Protein AF-A0A0P6WYR9-F1 (afdb_monomer)

Sequence (305 aa):
MLSKFLVMQNLHEILSDKDIRSKWEKIIKSDLDAYLSFLKNRGYIQKANPYEILEKELSDAEMKSMLEQVNQQPGENKLESARKILHYFPDILNTFKNKEYYVCSDRGKALAEFHLISQKSWNYETAKVIFFLVSKRAFLLALQLMVNHAVSQIETHESDMDWKEYDPEVDTSIMNIIYQRDLSKYSLTKEDEALSRDFTAYSMIFKDEAFEDTIIGPDISLNENFYRSVTDTISFCRAQYEMHRIRSIKKYVRSIQVETANDNYVCPACKAAAEKLYTINSIPDIPITECTSEVGCRCNIHALV

Foldseek 3Di:
DLLVQQQKDWVCVCVVDPVSQVLVCVLVVHRPVVVVVVCVVVQFKDFDDQLSVQLPPDDPVRLQVQCVVVPHGADPDSSRSSVVSCVVPVCVCVVVVVTTMMHTDPVNVVVSVVVVVVLVVVVLVLLVVLLVCLLVLVQVVSLVSLLVNLVPDSDNDPPPDPSVPDDSPLLSVLLVVLVVDDLVVLVDDPVLSSVLSSVLSSCSRDVDPCVCCRPCNPPNDDDLSSQQSSQQSNQLSQQVSVLVVCVVVVVPFPWKFKDFPPDPQFDPVSVVRGPDTHRSVGRARPVHPPGPGSSHTRIHMDTDD

Solvent-accessible surface area (backbone atoms only — not comparable to full-atom values): 17165 Å² total; per-residue (Å²): 111,73,52,62,24,72,45,79,38,52,50,50,60,47,69,69,35,66,68,57,36,50,55,49,25,66,61,70,72,44,64,57,69,63,49,51,49,49,36,45,76,71,50,28,35,39,73,51,54,75,38,58,52,43,44,70,73,43,53,75,67,56,52,41,54,58,30,49,77,72,77,40,79,70,42,99,45,61,56,48,31,24,48,54,45,44,71,80,42,64,68,59,57,66,82,46,67,88,56,48,47,33,23,39,25,76,66,25,39,54,53,26,50,52,49,52,52,51,50,52,53,50,52,53,55,49,50,53,52,33,45,53,27,38,67,69,67,38,42,68,60,25,48,51,52,50,39,53,50,49,69,69,40,79,70,58,65,91,62,93,66,60,61,90,77,61,71,63,67,63,59,43,53,43,41,54,49,53,73,67,56,87,60,74,92,50,73,60,52,74,67,54,48,51,50,31,37,34,49,33,48,37,49,73,76,49,82,59,80,72,46,60,70,66,70,62,34,93,83,58,84,76,54,72,47,50,57,34,50,24,48,29,48,47,36,24,44,53,37,50,49,49,50,52,54,49,62,75,48,44,94,55,47,75,32,32,30,36,44,58,80,84,52,94,60,63,30,72,55,50,59,71,48,32,82,42,81,24,47,94,90,65,54,77,62,55,58,50,90,72,60,70,28,84,81,26,55,56,62,44,73,45,78,42,106

pLDDT: mean 90.45, std 8.11, range [52.16, 98.44]

Structure (mmCIF, N/CA/C/O backbone):
data_AF-A0A0P6WYR9-F1
#
_entry.id   AF-A0A0P6WYR9-F1
#
loop_
_atom_site.group_PDB
_atom_site.id
_atom_site.type_symbol
_atom_site.label_atom_id
_atom_site.label_alt_id
_atom_site.label_comp_id
_atom_site.label_asym_id
_atom_site.label_entity_id
_atom_site.label_seq_id
_atom_site.pdbx_PDB_ins_code
_atom_site.Cartn_x
_atom_site.Cartn_y
_atom_site.Cartn_z
_atom_site.occupancy
_atom_site.B_iso_or_equiv
_atom_site.auth_seq_id
_atom_site.auth_comp_id
_atom_site.auth_asym_id
_atom_site.auth_atom_id
_atom_site.pdbx_PDB_model_num
ATOM 1 N N . MET A 1 1 ? -1.159 5.677 -13.959 1.00 85.31 1 MET A N 1
ATOM 2 C CA . MET A 1 1 ? -1.048 5.039 -15.300 1.00 85.31 1 MET A CA 1
ATOM 3 C C . MET A 1 1 ? 0.214 5.416 -16.060 1.00 85.31 1 MET A C 1
ATOM 5 O O . MET A 1 1 ? 1.052 4.539 -16.202 1.00 85.31 1 MET A O 1
ATOM 9 N N . LEU A 1 2 ? 0.421 6.667 -16.505 1.00 91.19 2 LEU A N 1
ATOM 10 C CA . LEU A 1 2 ? 1.694 7.047 -17.156 1.00 91.19 2 LEU A CA 1
ATOM 11 C C . LEU A 1 2 ? 2.915 6.730 -16.269 1.00 91.19 2 LEU A C 1
ATOM 13 O O . LEU A 1 2 ? 3.922 6.242 -16.760 1.00 91.19 2 LEU A O 1
ATOM 17 N N . SER A 1 3 ? 2.776 6.896 -14.951 1.00 91.12 3 SER A N 1
ATOM 18 C CA . SER A 1 3 ? 3.766 6.494 -13.946 1.00 91.12 3 SER A CA 1
ATOM 19 C C . SER A 1 3 ? 4.210 5.029 -14.019 1.00 91.12 3 SER A C 1
ATOM 21 O O . SER A 1 3 ? 5.345 4.739 -13.659 1.00 91.12 3 SER A O 1
ATOM 23 N N . LYS A 1 4 ? 3.386 4.101 -14.529 1.00 90.25 4 LYS A N 1
ATOM 24 C CA . LYS A 1 4 ? 3.795 2.697 -14.711 1.00 90.25 4 LYS A CA 1
ATOM 25 C C . LYS A 1 4 ? 4.906 2.559 -15.762 1.00 90.25 4 LYS A C 1
ATOM 27 O O . LYS A 1 4 ? 5.705 1.641 -15.659 1.00 90.25 4 LYS A O 1
ATOM 32 N N . PHE A 1 5 ? 5.011 3.497 -16.709 1.00 92.69 5 PHE A N 1
ATOM 33 C CA . PHE A 1 5 ? 6.085 3.554 -17.710 1.00 92.69 5 PHE A CA 1
ATOM 34 C C . PHE A 1 5 ? 7.363 4.248 -17.210 1.00 92.69 5 PHE A C 1
ATOM 36 O O . PHE A 1 5 ? 8.336 4.329 -17.958 1.00 92.69 5 PHE A O 1
ATOM 43 N N . LEU A 1 6 ? 7.404 4.727 -15.955 1.00 92.06 6 LEU A N 1
ATOM 44 C CA . LEU A 1 6 ? 8.673 5.124 -15.320 1.00 92.06 6 LEU A CA 1
ATOM 45 C C . LEU A 1 6 ? 9.638 3.938 -15.216 1.00 92.06 6 LEU A C 1
ATOM 47 O O . LEU A 1 6 ? 10.849 4.129 -15.207 1.00 92.06 6 LEU A O 1
ATOM 51 N N . VAL A 1 7 ? 9.085 2.725 -15.177 1.00 92.19 7 VAL A N 1
ATOM 52 C CA . VAL A 1 7 ? 9.805 1.474 -15.395 1.00 92.19 7 VAL A CA 1
ATOM 53 C C . VAL A 1 7 ? 9.384 0.921 -16.751 1.00 92.19 7 VAL A C 1
ATOM 55 O O . VAL A 1 7 ? 8.233 1.063 -17.159 1.00 92.19 7 VAL A O 1
ATOM 58 N N . MET A 1 8 ? 10.314 0.284 -17.454 1.00 94.62 8 MET A N 1
ATOM 59 C CA . MET A 1 8 ? 10.045 -0.308 -18.758 1.00 94.62 8 MET A CA 1
ATOM 60 C C . MET A 1 8 ? 8.936 -1.366 -18.707 1.00 94.62 8 MET A C 1
ATOM 62 O O . MET A 1 8 ? 8.946 -2.252 -17.851 1.00 94.62 8 MET A O 1
ATOM 66 N N . GLN A 1 9 ? 8.014 -1.282 -19.668 1.00 94.81 9 GLN A N 1
ATOM 67 C CA . GLN A 1 9 ? 6.845 -2.152 -19.790 1.00 94.81 9 GLN A CA 1
ATOM 68 C C . GLN A 1 9 ? 6.865 -2.931 -21.105 1.00 94.81 9 GLN A C 1
ATOM 70 O O . GLN A 1 9 ? 7.122 -2.350 -22.162 1.00 94.81 9 GLN A O 1
ATOM 75 N N . ASN A 1 10 ? 6.538 -4.223 -21.045 1.00 94.44 10 ASN A N 1
ATOM 76 C CA . ASN A 1 10 ? 6.289 -5.058 -22.219 1.00 94.44 10 ASN A CA 1
ATOM 77 C C . ASN A 1 10 ? 4.814 -4.930 -22.629 1.00 94.44 10 ASN A C 1
ATOM 79 O O . ASN A 1 10 ? 3.931 -5.494 -21.982 1.00 94.44 10 ASN A O 1
ATOM 83 N N . LEU A 1 11 ? 4.530 -4.201 -23.710 1.00 92.44 11 LEU A N 1
ATOM 84 C CA . LEU A 1 11 ? 3.147 -3.989 -24.144 1.00 92.44 11 LEU A CA 1
ATOM 85 C C . LEU A 1 11 ? 2.464 -5.276 -24.598 1.00 92.44 11 LEU A C 1
ATOM 87 O O . LEU A 1 11 ? 1.259 -5.396 -24.414 1.00 92.44 11 LEU A O 1
ATOM 91 N N . HIS A 1 12 ? 3.202 -6.238 -25.161 1.00 91.94 12 HIS A N 1
ATOM 92 C CA . HIS A 1 12 ? 2.599 -7.506 -25.572 1.00 91.94 12 HIS A CA 1
ATOM 93 C C . HIS A 1 12 ? 2.011 -8.232 -24.362 1.00 91.94 12 HIS A C 1
ATOM 95 O O . HIS A 1 12 ? 0.883 -8.703 -24.420 1.00 91.94 12 HIS A O 1
ATOM 101 N N . GLU A 1 13 ? 2.758 -8.302 -23.262 1.00 91.00 13 GLU A N 1
ATOM 102 C CA . GLU A 1 13 ? 2.310 -8.935 -22.019 1.00 91.00 13 GLU A CA 1
ATOM 103 C C . GLU A 1 13 ? 1.037 -8.266 -21.492 1.00 91.00 13 GLU A C 1
ATOM 105 O O . GLU A 1 13 ? 0.017 -8.938 -21.349 1.00 91.00 13 GLU A O 1
ATOM 110 N N . ILE A 1 14 ? 1.059 -6.934 -21.358 1.00 89.50 14 ILE A N 1
ATOM 111 C CA . ILE A 1 14 ? -0.087 -6.135 -20.896 1.00 89.50 14 ILE A CA 1
ATOM 112 C C . ILE A 1 14 ? -1.321 -6.335 -21.792 1.00 89.50 14 ILE A C 1
ATOM 114 O O . ILE A 1 14 ? -2.437 -6.418 -21.287 1.00 89.50 14 ILE A O 1
ATOM 118 N N . LEU A 1 15 ? -1.141 -6.388 -23.115 1.00 91.38 15 LEU A N 1
ATOM 119 C CA . LEU A 1 15 ? -2.246 -6.505 -24.073 1.00 91.38 15 LEU A CA 1
ATOM 120 C C . LEU A 1 15 ? -2.777 -7.936 -24.217 1.00 91.38 15 LEU A C 1
ATOM 122 O O . LEU A 1 15 ? -3.949 -8.112 -24.551 1.00 91.38 15 LEU A O 1
ATOM 126 N N . SER A 1 16 ? -1.924 -8.942 -24.008 1.00 92.50 16 SER A N 1
ATOM 127 C CA . SER A 1 16 ? -2.279 -10.359 -24.152 1.00 92.50 16 SER A CA 1
ATOM 128 C C . SER A 1 16 ? -2.953 -10.943 -22.910 1.00 92.50 16 SER A C 1
ATOM 130 O O . SER A 1 16 ? -3.774 -11.855 -23.033 1.00 92.50 16 SER A O 1
ATOM 132 N N . ASP A 1 17 ? -2.647 -10.406 -21.729 1.00 95.06 17 ASP A N 1
ATOM 133 C CA . ASP A 1 17 ? -3.278 -10.802 -20.477 1.00 95.06 17 ASP A CA 1
ATOM 134 C C . ASP A 1 17 ? -4.626 -10.080 -20.311 1.00 95.06 17 ASP A C 1
ATOM 136 O O . ASP A 1 17 ? -4.701 -8.859 -20.153 1.00 95.06 17 ASP A O 1
ATOM 140 N N . LYS A 1 18 ? -5.719 -10.852 -20.357 1.00 94.19 18 LYS A N 1
ATOM 141 C CA . LYS A 1 18 ? -7.088 -10.321 -20.270 1.00 94.19 18 LYS A CA 1
ATOM 142 C C . LYS A 1 18 ? -7.383 -9.655 -18.929 1.00 94.19 18 LYS A C 1
ATOM 144 O O . LYS A 1 18 ? -8.125 -8.671 -18.907 1.00 94.19 18 LYS A O 1
ATOM 149 N N . ASP A 1 19 ? -6.825 -10.167 -17.839 1.00 91.62 19 ASP A N 1
ATOM 150 C CA . ASP A 1 19 ? -7.090 -9.648 -16.500 1.00 91.62 19 ASP A CA 1
ATOM 151 C C . ASP A 1 19 ? -6.341 -8.333 -16.297 1.00 91.62 19 ASP A C 1
ATOM 153 O O . ASP A 1 19 ? -6.923 -7.356 -15.814 1.00 91.62 19 ASP A O 1
ATOM 157 N N . ILE A 1 20 ? -5.082 -8.265 -16.742 1.00 89.25 20 ILE A N 1
ATOM 158 C CA . ILE A 1 20 ? -4.307 -7.018 -16.746 1.00 89.25 20 ILE A CA 1
ATOM 159 C C . ILE A 1 20 ? -4.993 -5.985 -17.641 1.00 89.25 20 ILE A C 1
ATOM 161 O O . ILE A 1 20 ? -5.257 -4.870 -17.183 1.00 89.25 20 ILE A O 1
ATOM 165 N N . ARG A 1 21 ? -5.346 -6.346 -18.880 1.00 92.69 21 ARG A N 1
ATOM 166 C CA . ARG A 1 21 ? -6.027 -5.437 -19.812 1.00 92.69 21 ARG A CA 1
ATOM 167 C C . ARG A 1 21 ? -7.328 -4.889 -19.224 1.00 92.69 21 ARG A C 1
ATOM 169 O O . ARG A 1 21 ? -7.505 -3.675 -19.191 1.00 92.69 21 ARG A O 1
ATOM 176 N N . SER A 1 22 ? -8.190 -5.757 -18.696 1.00 91.06 22 SER A N 1
ATOM 177 C CA . SER A 1 22 ? -9.464 -5.365 -18.076 1.00 91.06 22 SER A CA 1
ATOM 178 C C . SER A 1 22 ? -9.264 -4.407 -16.895 1.00 91.06 22 SER A C 1
ATOM 180 O O . SER A 1 22 ? -9.936 -3.374 -16.802 1.00 91.06 22 SER A O 1
ATOM 182 N N . LYS A 1 23 ? -8.280 -4.681 -16.024 1.00 88.19 23 LYS A N 1
ATOM 183 C CA . LYS A 1 23 ? -7.910 -3.771 -14.926 1.00 88.19 23 LYS A CA 1
ATOM 184 C C . LYS A 1 23 ? -7.488 -2.398 -15.452 1.00 88.19 23 LYS A C 1
ATOM 186 O O . LYS A 1 23 ? -7.947 -1.381 -14.933 1.00 88.19 23 LYS A O 1
ATOM 191 N N . TRP A 1 24 ? -6.654 -2.353 -16.490 1.00 89.25 24 TRP A N 1
ATOM 192 C CA . TRP A 1 24 ? -6.199 -1.097 -17.090 1.00 89.25 24 TRP A CA 1
ATOM 193 C C . TRP A 1 24 ? -7.350 -0.310 -17.715 1.00 89.25 24 TRP A C 1
ATOM 195 O O . TRP A 1 24 ? -7.487 0.876 -17.419 1.00 89.25 24 TRP A O 1
ATOM 205 N N . GLU A 1 25 ? -8.192 -0.959 -18.520 1.00 92.62 25 GLU A N 1
ATOM 206 C CA . GLU A 1 25 ? -9.351 -0.346 -19.182 1.00 92.62 25 GLU A CA 1
ATOM 207 C C . GLU A 1 25 ? -10.353 0.222 -18.168 1.00 92.62 25 GLU A C 1
ATOM 209 O O . GLU A 1 25 ? -10.848 1.339 -18.342 1.00 92.62 25 GLU A O 1
ATOM 214 N N . LYS A 1 26 ? -10.577 -0.483 -17.050 1.00 88.81 26 LYS A N 1
ATOM 215 C CA . LYS A 1 26 ? -11.399 0.004 -15.932 1.00 88.81 26 LYS A CA 1
ATOM 216 C C . LYS A 1 26 ? -10.837 1.292 -15.319 1.00 88.81 26 LYS A C 1
ATOM 218 O O . LYS A 1 26 ? -11.607 2.206 -15.022 1.00 88.81 26 LYS A O 1
ATOM 223 N N . ILE A 1 27 ? -9.515 1.378 -15.149 1.00 85.69 27 ILE A N 1
ATOM 224 C CA . ILE A 1 27 ? -8.840 2.547 -14.563 1.00 85.69 27 ILE A CA 1
ATOM 225 C C . ILE A 1 27 ? -8.854 3.739 -15.530 1.00 85.69 27 ILE A C 1
ATOM 227 O O . ILE A 1 27 ? -9.233 4.846 -15.146 1.00 85.69 27 ILE A O 1
ATOM 231 N N . ILE A 1 28 ? -8.458 3.530 -16.789 1.00 89.62 28 ILE A N 1
ATOM 232 C CA . ILE A 1 28 ? -8.380 4.602 -17.798 1.00 89.62 28 ILE A CA 1
ATOM 233 C C . ILE A 1 28 ? -9.754 5.002 -18.348 1.00 89.62 28 ILE A C 1
ATOM 235 O O . ILE A 1 28 ? -9.864 6.052 -18.980 1.00 89.62 28 ILE A O 1
ATOM 239 N N . LYS A 1 29 ? -10.790 4.182 -18.110 1.00 90.88 29 LYS A N 1
ATOM 240 C CA . LYS A 1 29 ? -12.163 4.358 -18.615 1.00 90.88 29 LYS A CA 1
ATOM 241 C C . LYS A 1 29 ? -12.204 4.547 -20.137 1.00 90.88 29 LYS A C 1
ATOM 243 O O . LYS A 1 29 ? -12.950 5.373 -20.657 1.00 90.88 29 LYS A O 1
ATOM 248 N N . SER A 1 30 ? -11.358 3.800 -20.837 1.00 93.69 30 SER A N 1
ATOM 249 C CA . SER A 1 30 ? -11.149 3.848 -22.284 1.00 93.69 30 SER A CA 1
ATOM 250 C C . SER A 1 30 ? -10.597 2.503 -22.752 1.00 93.69 30 SER A C 1
ATOM 252 O O . SER A 1 30 ? -10.039 1.756 -21.953 1.00 93.69 30 SER A O 1
ATOM 254 N N . ASP A 1 31 ? -10.701 2.230 -24.051 1.00 95.50 31 ASP A N 1
ATOM 255 C CA . ASP A 1 31 ? -9.954 1.150 -24.694 1.00 95.50 31 ASP A CA 1
ATOM 256 C C . ASP A 1 31 ? -8.437 1.367 -24.527 1.00 95.50 31 ASP A C 1
ATOM 258 O O . ASP A 1 31 ? -7.934 2.494 -24.678 1.00 95.50 31 ASP A O 1
ATOM 262 N N . LEU A 1 32 ? -7.718 0.293 -24.184 1.00 94.31 32 LEU A N 1
ATOM 263 C CA . LEU A 1 32 ? -6.292 0.353 -23.872 1.00 94.31 32 LEU A CA 1
ATOM 264 C C . LEU A 1 32 ? -5.438 0.654 -25.108 1.00 94.31 32 LEU A C 1
ATOM 266 O O . LEU A 1 32 ? -4.494 1.443 -25.016 1.00 94.31 32 LEU A O 1
ATOM 270 N N . ASP A 1 33 ? -5.781 0.093 -26.267 1.00 95.31 33 ASP A N 1
ATOM 271 C CA . ASP A 1 33 ? -5.039 0.317 -27.511 1.00 95.31 33 ASP A CA 1
ATOM 272 C C . ASP A 1 33 ? -5.133 1.788 -27.952 1.00 95.31 33 ASP A C 1
ATOM 274 O O . ASP A 1 33 ? -4.122 2.415 -28.306 1.00 95.31 33 ASP A O 1
ATOM 278 N N . ALA A 1 34 ? -6.324 2.382 -27.850 1.00 96.00 34 ALA A N 1
ATOM 279 C CA . ALA A 1 34 ? -6.551 3.803 -28.105 1.00 96.00 34 ALA A CA 1
ATOM 280 C C . ALA A 1 34 ? -5.751 4.699 -27.144 1.00 96.00 34 ALA A C 1
ATOM 282 O O . ALA A 1 34 ? -5.136 5.684 -27.572 1.00 96.00 34 ALA A O 1
ATOM 283 N N . TYR A 1 35 ? -5.697 4.347 -25.856 1.00 95.31 35 TYR A N 1
ATOM 284 C CA . TYR A 1 35 ? -4.940 5.104 -24.858 1.00 95.31 35 TYR A CA 1
ATOM 285 C C . TYR A 1 35 ? -3.422 5.005 -25.071 1.00 95.31 35 TYR A C 1
ATOM 287 O O . TYR A 1 35 ? -2.722 6.020 -25.041 1.00 95.31 35 TYR A O 1
ATOM 295 N N . LEU A 1 36 ? -2.897 3.809 -25.353 1.00 95.38 36 LEU A N 1
ATOM 296 C CA . LEU A 1 36 ? -1.481 3.620 -25.682 1.00 95.38 36 LEU A CA 1
ATOM 297 C C . LEU A 1 36 ? -1.102 4.384 -26.953 1.00 95.38 36 LEU A C 1
ATOM 299 O O . LEU A 1 36 ? -0.064 5.046 -26.985 1.00 95.38 36 LEU A O 1
ATOM 303 N N . SER A 1 37 ? -1.961 4.358 -27.972 1.00 96.06 37 SER A N 1
ATOM 304 C CA . SER A 1 37 ? -1.789 5.155 -29.189 1.00 96.06 37 SER A CA 1
ATOM 305 C C . SER A 1 37 ? -1.743 6.650 -28.875 1.00 96.06 37 SER A C 1
ATOM 307 O O . SER A 1 37 ? -0.866 7.358 -29.369 1.00 96.06 37 SER A O 1
ATOM 309 N N . PHE A 1 38 ? -2.616 7.135 -27.989 1.00 96.81 38 PHE A N 1
ATOM 310 C CA . PHE A 1 38 ? -2.577 8.514 -27.508 1.00 96.81 38 PHE A CA 1
ATOM 311 C C . PHE A 1 38 ? -1.244 8.852 -26.820 1.00 96.81 38 PHE A C 1
ATOM 313 O O . PHE A 1 38 ? -0.632 9.866 -27.165 1.00 96.81 38 PHE A O 1
ATOM 320 N N . LEU A 1 39 ? -0.755 8.008 -25.901 1.00 97.06 39 LEU A N 1
ATOM 321 C CA . LEU A 1 39 ? 0.519 8.243 -25.208 1.00 97.06 39 LEU A CA 1
ATOM 322 C C . LEU A 1 39 ? 1.711 8.276 -26.178 1.00 97.06 39 LEU A C 1
ATOM 324 O O . LEU A 1 39 ? 2.565 9.159 -26.056 1.00 97.06 39 LEU A O 1
ATOM 328 N N . LYS A 1 40 ? 1.746 7.357 -27.156 1.00 97.19 40 LYS A N 1
ATOM 329 C CA . LYS A 1 40 ? 2.773 7.307 -28.213 1.00 97.19 40 LYS A CA 1
ATOM 330 C C . LYS A 1 40 ? 2.722 8.568 -29.081 1.00 97.19 40 LYS A C 1
ATOM 332 O O . LYS A 1 40 ? 3.724 9.262 -29.217 1.00 97.19 40 LYS A O 1
ATOM 337 N N . ASN A 1 41 ? 1.542 8.919 -29.596 1.00 97.62 41 ASN A N 1
ATOM 338 C CA . ASN A 1 41 ? 1.357 10.059 -30.504 1.00 97.62 41 ASN A CA 1
ATOM 339 C C . ASN A 1 41 ? 1.642 11.411 -29.836 1.00 97.62 41 ASN A C 1
ATOM 341 O O . ASN A 1 41 ? 2.054 12.361 -30.499 1.00 97.62 41 ASN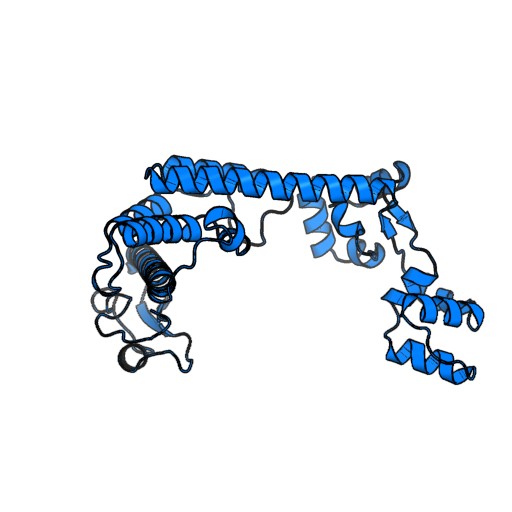 A O 1
ATOM 345 N N . ARG A 1 42 ? 1.441 11.518 -28.518 1.00 97.75 42 ARG A N 1
ATOM 346 C CA . ARG A 1 42 ? 1.790 12.715 -27.735 1.00 97.75 42 ARG A CA 1
ATOM 347 C C . ARG A 1 42 ? 3.257 12.757 -27.298 1.00 97.75 42 ARG A C 1
ATOM 349 O O . ARG A 1 42 ? 3.679 13.766 -26.725 1.00 97.75 42 ARG A O 1
ATOM 356 N N . GLY A 1 43 ? 4.021 11.697 -27.563 1.00 97.62 43 GLY A N 1
ATOM 357 C CA . GLY A 1 43 ? 5.422 11.577 -27.173 1.00 97.62 43 GLY A CA 1
ATOM 358 C C . GLY A 1 43 ? 5.616 11.469 -25.662 1.00 97.62 43 GLY A C 1
ATOM 359 O O . GLY A 1 43 ? 6.618 11.961 -25.150 1.00 97.62 43 GLY A O 1
ATOM 360 N N . TYR A 1 44 ? 4.657 10.891 -24.931 1.00 98.12 44 TYR A N 1
ATOM 361 C CA . TYR A 1 44 ? 4.791 10.633 -23.490 1.00 98.12 44 TYR A CA 1
ATOM 362 C C . TYR A 1 44 ? 5.497 9.309 -23.201 1.00 98.12 44 TYR A C 1
ATOM 364 O O . TYR A 1 44 ? 6.173 9.181 -22.186 1.00 98.12 44 TYR A O 1
ATOM 372 N N . ILE A 1 45 ? 5.371 8.341 -24.103 1.00 98.12 45 ILE A N 1
ATOM 373 C CA . ILE A 1 45 ? 6.141 7.100 -24.062 1.00 98.12 45 ILE A CA 1
ATOM 374 C C . ILE A 1 45 ? 6.905 6.931 -25.370 1.00 98.12 45 ILE A C 1
ATOM 376 O O . ILE A 1 45 ? 6.460 7.392 -26.424 1.00 98.12 45 ILE A O 1
ATOM 380 N N . GLN A 1 46 ? 8.041 6.255 -25.300 1.00 97.81 46 GLN A N 1
ATOM 381 C CA . GLN A 1 46 ? 8.902 5.951 -26.437 1.00 97.81 46 GLN A CA 1
ATOM 382 C C . GLN A 1 46 ? 9.333 4.487 -26.391 1.00 97.81 46 GLN A C 1
ATOM 384 O O . GLN A 1 46 ? 9.275 3.856 -25.333 1.00 97.81 46 GLN A O 1
ATOM 389 N N . LYS A 1 47 ? 9.734 3.936 -27.543 1.00 97.31 47 LYS A N 1
ATOM 390 C CA . LYS A 1 47 ? 10.316 2.590 -27.578 1.00 97.31 47 LYS A CA 1
ATOM 391 C C . LYS A 1 47 ? 11.580 2.584 -26.720 1.00 97.31 47 LYS A C 1
ATOM 393 O O . LYS A 1 47 ? 12.383 3.512 -26.824 1.00 97.31 47 LYS A O 1
ATOM 398 N N . ALA A 1 48 ? 11.724 1.560 -25.887 1.00 97.19 48 ALA A N 1
ATOM 399 C CA . ALA A 1 48 ? 12.936 1.373 -25.106 1.00 97.19 48 ALA A CA 1
ATOM 400 C C . ALA A 1 48 ? 14.136 1.201 -26.040 1.00 97.19 48 ALA A C 1
ATOM 402 O O . ALA A 1 48 ? 14.018 0.622 -27.129 1.00 97.19 48 ALA A O 1
ATOM 403 N N . ASN A 1 49 ? 15.287 1.720 -25.629 1.00 96.25 49 ASN A N 1
ATOM 404 C CA . ASN A 1 49 ? 16.498 1.541 -26.407 1.00 96.25 49 ASN A CA 1
ATOM 405 C C . ASN A 1 49 ? 17.005 0.086 -26.276 1.00 96.25 49 ASN A C 1
ATOM 407 O O . ASN A 1 49 ? 16.699 -0.598 -25.298 1.00 96.25 49 ASN A O 1
ATOM 411 N N . PRO A 1 50 ? 17.793 -0.413 -27.243 1.00 97.12 50 PRO A N 1
ATOM 412 C CA . PRO A 1 50 ? 18.288 -1.787 -27.213 1.00 97.12 50 PRO A CA 1
ATOM 413 C C . PRO A 1 50 ? 19.018 -2.207 -25.932 1.00 97.12 50 PRO A C 1
ATOM 415 O O . PRO A 1 50 ? 18.932 -3.365 -25.532 1.00 97.12 50 PRO A O 1
ATOM 418 N N . TYR A 1 51 ? 19.733 -1.283 -25.288 1.00 96.38 51 TYR A N 1
ATOM 419 C CA . TYR A 1 51 ? 20.490 -1.572 -24.073 1.00 96.38 51 TYR A CA 1
ATOM 420 C C . TYR A 1 51 ? 19.560 -1.789 -22.877 1.00 96.38 51 TYR A C 1
ATOM 422 O O . TYR A 1 51 ? 19.768 -2.730 -22.118 1.00 96.38 51 TYR A O 1
ATOM 430 N N . GLU A 1 52 ? 18.508 -0.973 -22.756 1.00 95.25 52 GLU A N 1
ATOM 431 C CA . GLU A 1 52 ? 17.465 -1.121 -21.730 1.00 95.25 52 GLU A CA 1
ATOM 432 C C . GLU A 1 52 ? 16.744 -2.465 -21.869 1.00 95.25 52 GLU A C 1
ATOM 434 O O . GLU A 1 52 ? 16.522 -3.151 -20.872 1.00 95.25 52 GLU A O 1
ATOM 439 N N . ILE A 1 53 ? 16.426 -2.880 -23.103 1.00 97.00 53 ILE A N 1
ATOM 440 C CA . ILE A 1 53 ? 15.777 -4.175 -23.371 1.00 97.00 53 ILE A CA 1
ATOM 441 C C . ILE A 1 53 ? 16.643 -5.322 -22.840 1.00 97.00 53 ILE A C 1
ATOM 443 O O . ILE A 1 53 ? 16.148 -6.179 -22.112 1.00 97.00 53 ILE A O 1
ATOM 447 N N . LEU A 1 54 ? 17.942 -5.319 -23.151 1.00 97.25 54 LEU A N 1
ATOM 448 C CA . LEU A 1 54 ? 18.863 -6.345 -22.659 1.00 97.25 54 LEU A CA 1
ATOM 449 C C . LEU A 1 54 ? 19.018 -6.309 -21.139 1.00 97.25 54 LEU A C 1
ATOM 451 O O . LEU A 1 54 ? 19.014 -7.364 -20.510 1.00 97.25 54 LEU A O 1
ATOM 455 N N . GLU A 1 55 ? 19.113 -5.117 -20.547 1.00 96.06 55 GLU A N 1
ATOM 456 C CA . GLU A 1 55 ? 19.167 -4.928 -19.094 1.00 96.06 55 GLU A CA 1
ATOM 457 C C . GLU A 1 55 ? 17.974 -5.563 -18.375 1.00 96.06 55 GLU A C 1
ATOM 459 O O . GLU A 1 55 ? 18.129 -6.140 -17.297 1.00 96.06 55 GLU A O 1
ATOM 464 N N . LYS A 1 56 ? 16.784 -5.496 -18.966 1.00 95.38 56 LYS A N 1
ATOM 465 C CA . LYS A 1 56 ? 15.584 -6.105 -18.390 1.00 95.38 56 LYS A CA 1
ATOM 466 C C . LYS A 1 56 ? 15.502 -7.605 -18.616 1.00 95.38 56 LYS A C 1
ATOM 468 O O . LYS A 1 56 ? 15.105 -8.315 -17.697 1.00 95.38 56 LYS A O 1
ATOM 473 N N . GLU A 1 57 ? 15.818 -8.057 -19.824 1.00 96.38 57 GLU A N 1
ATOM 474 C CA . GLU A 1 57 ? 15.553 -9.431 -20.252 1.00 96.38 57 GLU A CA 1
ATOM 475 C C . GLU A 1 57 ? 16.616 -10.431 -19.815 1.00 96.38 57 GLU A C 1
ATOM 477 O O . GLU A 1 57 ? 16.296 -11.600 -19.631 1.00 96.38 57 GLU A O 1
ATOM 482 N N . LEU A 1 58 ? 17.862 -9.989 -19.645 1.00 97.38 58 LEU A N 1
ATOM 483 C CA . LEU A 1 58 ? 18.950 -10.855 -19.208 1.00 97.38 58 LEU A CA 1
ATOM 484 C C . LEU A 1 58 ? 19.212 -10.655 -17.719 1.00 97.38 58 LEU A C 1
ATOM 486 O O . LEU A 1 58 ? 19.316 -9.530 -17.229 1.00 97.38 58 LEU A O 1
ATOM 490 N N . SER A 1 59 ? 19.363 -11.746 -16.985 1.00 97.62 59 SER A N 1
ATOM 491 C CA . SER A 1 59 ? 19.917 -11.736 -15.633 1.00 97.62 59 SER A CA 1
ATOM 492 C C . SER A 1 59 ? 21.413 -11.395 -15.647 1.00 97.62 59 SER A C 1
ATOM 494 O O . SER A 1 59 ? 22.098 -11.551 -16.660 1.00 97.62 59 SER A O 1
ATOM 496 N N . ASP A 1 60 ? 21.955 -10.974 -14.502 1.00 97.75 60 ASP A N 1
ATOM 497 C CA . ASP A 1 60 ? 23.390 -10.672 -14.383 1.00 97.75 60 ASP A CA 1
ATOM 498 C C . ASP A 1 60 ? 24.267 -11.900 -14.688 1.00 97.75 60 ASP A C 1
ATOM 500 O O . ASP A 1 60 ? 25.349 -11.776 -15.263 1.00 97.75 60 ASP A O 1
ATOM 504 N N . ALA A 1 61 ? 23.783 -13.102 -14.353 1.00 98.00 61 ALA A N 1
ATOM 505 C CA . ALA A 1 61 ? 24.468 -14.359 -14.634 1.00 98.00 61 ALA A CA 1
ATOM 506 C C . ALA A 1 61 ? 24.527 -14.666 -16.140 1.00 98.00 61 ALA A C 1
ATOM 508 O O . ALA A 1 61 ? 25.586 -15.037 -16.647 1.00 98.00 61 ALA A O 1
ATOM 509 N N . GLU A 1 62 ? 23.419 -14.470 -16.863 1.00 98.25 62 GLU A N 1
ATOM 510 C CA . GLU A 1 62 ? 23.376 -14.635 -18.322 1.00 98.25 62 GLU A CA 1
ATOM 511 C C . GLU A 1 62 ? 24.287 -13.620 -19.010 1.00 98.25 62 GLU A C 1
ATOM 513 O O . GLU A 1 62 ? 25.101 -13.998 -19.852 1.00 98.25 62 GLU A O 1
ATOM 518 N N . MET A 1 63 ? 24.223 -12.350 -18.596 1.00 98.31 63 MET A N 1
ATOM 519 C CA . MET A 1 63 ? 25.089 -11.304 -19.140 1.00 98.31 63 MET A CA 1
ATOM 520 C C . MET A 1 63 ? 26.573 -11.615 -18.940 1.00 98.31 63 MET A C 1
ATOM 522 O O . MET A 1 63 ? 27.371 -11.482 -19.871 1.00 98.31 63 MET A O 1
ATOM 526 N N . LYS A 1 64 ? 26.944 -12.057 -17.734 1.00 98.25 64 LYS A N 1
ATOM 527 C CA . LYS A 1 64 ? 28.313 -12.463 -17.417 1.00 98.25 64 LYS A CA 1
ATOM 528 C C . LYS A 1 64 ? 28.758 -13.637 -18.286 1.00 98.25 64 LYS A C 1
ATOM 530 O O . LYS A 1 64 ? 29.815 -13.554 -18.903 1.00 98.25 64 LYS A O 1
ATOM 535 N N . SER A 1 65 ? 27.934 -14.680 -18.387 1.00 98.38 65 SER A N 1
ATOM 536 C CA . SER A 1 65 ? 28.239 -15.855 -19.208 1.00 98.38 65 SER A CA 1
ATOM 537 C C . SER A 1 65 ? 28.450 -15.486 -20.680 1.00 98.38 65 SER A C 1
ATOM 539 O O . SER A 1 65 ? 29.400 -15.953 -21.305 1.00 98.38 65 SER A O 1
ATOM 541 N N . MET A 1 66 ? 27.616 -14.600 -21.231 1.00 98.38 66 MET A N 1
ATOM 542 C CA . MET A 1 66 ? 27.763 -14.119 -22.606 1.00 98.38 66 MET A CA 1
ATOM 543 C C . MET A 1 66 ? 29.063 -13.337 -22.831 1.00 98.38 66 MET A C 1
ATOM 545 O O . MET A 1 66 ? 29.728 -13.530 -23.845 1.00 98.38 66 MET A O 1
ATOM 549 N N . LEU A 1 67 ? 29.449 -12.464 -21.898 1.00 98.44 67 LEU A N 1
ATOM 550 C CA . LEU A 1 67 ? 30.692 -11.694 -22.013 1.00 98.44 67 LEU A CA 1
ATOM 551 C C . LEU A 1 67 ? 31.939 -12.578 -21.859 1.00 98.44 67 LEU A C 1
ATOM 553 O O . LEU A 1 67 ? 32.923 -12.374 -22.572 1.00 98.44 67 LEU A O 1
ATOM 557 N N . GLU A 1 68 ? 31.881 -13.607 -21.014 1.00 98.25 68 GLU A N 1
ATOM 558 C CA . GLU A 1 68 ? 32.956 -14.597 -20.874 1.00 98.25 68 GLU A CA 1
ATOM 559 C C . GLU A 1 68 ? 33.215 -15.362 -22.183 1.00 98.25 68 GLU A C 1
ATOM 561 O O . GLU A 1 68 ? 34.375 -15.604 -22.519 1.00 98.25 68 GLU A O 1
ATOM 566 N N . GLN A 1 69 ? 32.179 -15.656 -22.983 1.00 98.38 69 GLN A N 1
ATOM 567 C CA . GLN A 1 69 ? 32.328 -16.321 -24.293 1.00 98.38 69 GLN A CA 1
ATOM 568 C C . GLN A 1 69 ? 33.195 -15.531 -25.286 1.00 98.38 69 GLN A C 1
ATOM 570 O O . GLN A 1 69 ? 33.790 -16.119 -26.189 1.00 98.38 69 GLN A O 1
ATOM 575 N N . VAL A 1 70 ? 33.293 -14.210 -25.115 1.00 98.12 70 VAL A N 1
ATOM 576 C CA . VAL A 1 70 ? 34.129 -13.314 -25.934 1.00 98.12 70 VAL A CA 1
ATOM 577 C C . VAL A 1 70 ? 35.342 -12.775 -25.165 1.00 98.12 70 VAL A C 1
ATOM 579 O O . VAL A 1 70 ? 35.964 -11.799 -25.585 1.00 98.12 70 VAL A O 1
ATOM 582 N N . ASN A 1 71 ? 35.713 -13.421 -24.051 1.00 97.75 71 ASN A N 1
ATOM 583 C CA . ASN A 1 71 ? 36.822 -13.037 -23.168 1.00 97.75 71 ASN A CA 1
ATOM 584 C C . ASN A 1 71 ? 36.731 -11.587 -22.659 1.00 97.75 71 ASN A C 1
ATOM 586 O O . ASN A 1 71 ? 37.745 -10.901 -22.511 1.00 97.75 71 ASN A O 1
ATOM 590 N N . GLN A 1 72 ? 35.517 -11.105 -22.401 1.00 98.38 72 GLN A N 1
ATOM 591 C CA . GLN A 1 72 ? 35.266 -9.781 -21.845 1.00 98.38 72 GLN A CA 1
ATOM 592 C C . GLN A 1 72 ? 34.800 -9.881 -20.397 1.00 98.38 72 GLN A C 1
ATOM 594 O O . GLN A 1 72 ? 34.063 -10.786 -20.017 1.00 98.38 72 GLN A O 1
ATOM 599 N N . GLN A 1 73 ? 35.207 -8.908 -19.586 1.00 97.94 73 GLN A N 1
ATOM 600 C CA . GLN A 1 73 ? 34.683 -8.751 -18.232 1.00 97.94 73 GLN A CA 1
ATOM 601 C C . GLN A 1 73 ? 33.346 -7.986 -18.260 1.00 97.94 73 GLN A C 1
ATOM 603 O O . GLN A 1 73 ? 33.183 -7.094 -19.113 1.00 97.94 73 GLN A O 1
ATOM 608 N N . PRO A 1 74 ? 32.419 -8.265 -17.320 1.00 97.69 74 PRO A N 1
ATOM 609 C CA . PRO A 1 74 ? 31.223 -7.451 -17.089 1.00 97.69 74 PRO A CA 1
ATOM 610 C C . PRO A 1 74 ? 31.519 -5.944 -16.976 1.00 97.69 74 PRO A C 1
ATOM 612 O O . PRO A 1 74 ? 32.652 -5.522 -16.736 1.00 97.69 74 PRO A O 1
ATOM 615 N N . GLY A 1 75 ? 30.520 -5.105 -17.249 1.00 96.00 75 GLY A N 1
ATOM 616 C CA . GLY A 1 75 ? 30.580 -3.666 -16.952 1.00 96.00 75 GLY A CA 1
ATOM 617 C C . GLY A 1 75 ? 30.500 -3.382 -15.450 1.00 96.00 75 GLY A C 1
ATOM 618 O O . GLY A 1 75 ? 30.240 -4.293 -14.664 1.00 96.00 75 GLY A O 1
ATOM 619 N N . GLU A 1 76 ? 30.684 -2.120 -15.054 1.00 96.94 76 GLU A N 1
ATOM 620 C CA . GLU A 1 76 ? 30.523 -1.701 -13.648 1.00 96.94 76 GLU A CA 1
ATOM 621 C C . GLU A 1 76 ? 29.068 -1.830 -13.182 1.00 96.94 76 GLU A C 1
ATOM 623 O O . GLU A 1 76 ? 28.783 -2.025 -12.002 1.00 96.94 76 GLU A O 1
ATOM 628 N N . ASN A 1 77 ? 28.138 -1.744 -14.131 1.00 96.88 77 ASN A N 1
ATOM 629 C CA . ASN A 1 77 ? 26.714 -1.933 -13.921 1.00 96.88 77 ASN A CA 1
ATOM 630 C C . ASN A 1 77 ? 26.090 -2.751 -15.065 1.00 96.88 77 ASN A C 1
ATOM 632 O O . ASN A 1 77 ? 26.725 -3.084 -16.077 1.00 96.88 77 ASN A O 1
ATOM 636 N N . LYS A 1 78 ? 24.813 -3.091 -14.890 1.00 96.69 78 LYS A N 1
ATOM 637 C CA . LYS A 1 78 ? 24.065 -3.939 -15.818 1.00 96.69 78 LYS A CA 1
ATOM 638 C C . LYS A 1 78 ? 23.881 -3.294 -17.194 1.00 96.69 78 LYS A C 1
ATOM 640 O O . LYS A 1 78 ? 24.067 -3.962 -18.210 1.00 96.69 78 LYS A O 1
ATOM 645 N N . LEU A 1 79 ? 23.623 -1.987 -17.243 1.00 96.31 79 LEU A N 1
ATOM 646 C CA . LEU A 1 79 ? 23.492 -1.232 -18.492 1.00 96.31 79 LEU A CA 1
ATOM 647 C C . LEU A 1 79 ? 24.796 -1.219 -19.311 1.00 96.31 79 LEU A C 1
ATOM 649 O O . LEU A 1 79 ? 24.772 -1.342 -20.537 1.00 96.31 79 LEU A O 1
ATOM 653 N N . GLU A 1 80 ? 25.954 -1.108 -18.663 1.00 97.31 80 GLU A N 1
ATOM 654 C CA . GLU A 1 80 ? 27.249 -1.229 -19.342 1.00 97.31 80 GLU A CA 1
ATOM 655 C C . GLU A 1 80 ? 27.504 -2.637 -19.875 1.00 97.31 80 GLU A C 1
ATOM 657 O O . GLU A 1 80 ? 28.007 -2.794 -20.991 1.00 97.31 80 GLU A O 1
ATOM 662 N N . SER A 1 81 ? 27.122 -3.660 -1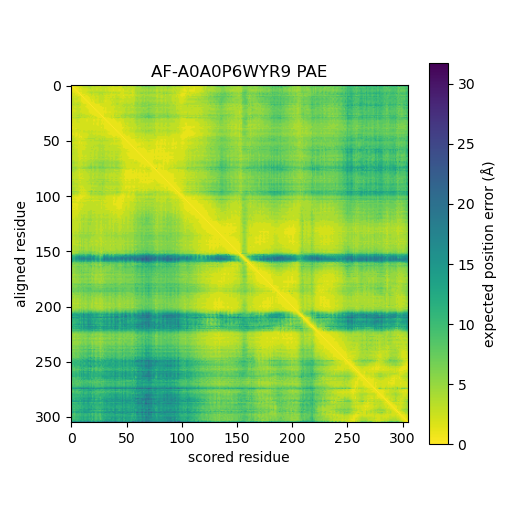9.109 1.00 98.25 81 SER A N 1
ATOM 663 C CA . SER A 1 81 ? 27.179 -5.050 -19.569 1.00 98.25 81 SER A CA 1
ATOM 664 C C . SER A 1 81 ? 26.285 -5.255 -20.795 1.00 98.25 81 SER A C 1
ATOM 666 O O . SER A 1 81 ? 26.746 -5.811 -21.790 1.00 98.25 81 SER A O 1
ATOM 668 N N . ALA A 1 82 ? 25.067 -4.704 -20.794 1.00 97.81 82 ALA A N 1
ATOM 669 C CA . ALA A 1 82 ? 24.166 -4.705 -21.946 1.00 97.81 82 ALA A CA 1
ATOM 670 C C . ALA A 1 82 ? 24.778 -4.022 -23.182 1.00 97.81 82 ALA A C 1
ATOM 672 O O . ALA A 1 82 ? 24.691 -4.555 -24.291 1.00 97.81 82 ALA A O 1
ATOM 673 N N . ARG A 1 83 ? 25.448 -2.871 -23.009 1.00 97.81 83 ARG A N 1
ATOM 674 C CA . ARG A 1 83 ? 26.162 -2.176 -24.099 1.00 97.81 83 ARG A CA 1
ATOM 675 C C . ARG A 1 83 ? 27.275 -3.034 -24.695 1.00 97.81 83 ARG A C 1
ATOM 677 O O . ARG A 1 83 ? 27.362 -3.140 -25.918 1.00 97.81 83 ARG A O 1
ATOM 684 N N . LYS A 1 84 ? 28.099 -3.664 -23.851 1.00 98.06 84 LYS A N 1
ATOM 685 C CA . LYS A 1 84 ? 29.158 -4.583 -24.299 1.00 98.06 84 LYS A CA 1
ATOM 686 C C . LYS A 1 84 ? 28.565 -5.788 -25.031 1.00 98.06 84 LYS A C 1
ATOM 688 O O . LYS A 1 84 ? 29.029 -6.115 -26.118 1.00 98.06 84 LYS A O 1
ATOM 693 N N . ILE A 1 85 ? 27.523 -6.414 -24.482 1.00 98.31 85 ILE A N 1
ATOM 694 C CA . ILE A 1 85 ? 26.855 -7.560 -25.114 1.00 98.31 85 ILE A CA 1
ATOM 695 C C . ILE A 1 85 ? 26.352 -7.180 -26.499 1.00 98.31 85 ILE A C 1
ATOM 697 O O . ILE A 1 85 ? 26.643 -7.894 -27.450 1.00 98.31 85 ILE A O 1
ATOM 701 N N . LEU A 1 86 ? 25.668 -6.045 -26.647 1.00 97.69 86 LEU A N 1
ATOM 702 C CA . LEU A 1 86 ? 25.140 -5.649 -27.950 1.00 97.69 86 LEU A CA 1
ATOM 703 C C . LEU A 1 86 ? 26.245 -5.358 -28.978 1.00 97.69 86 LEU A C 1
ATOM 705 O O . LEU A 1 86 ? 26.049 -5.589 -30.167 1.00 97.69 86 LEU A O 1
ATOM 709 N N . HIS A 1 87 ? 27.410 -4.884 -28.528 1.00 97.62 87 HIS A N 1
ATOM 710 C CA . HIS A 1 87 ? 28.570 -4.691 -29.396 1.00 97.62 87 HIS A CA 1
ATOM 711 C C . HIS A 1 87 ? 29.096 -6.017 -29.969 1.00 97.62 87 HIS A C 1
ATOM 713 O O . HIS A 1 87 ? 29.373 -6.092 -31.164 1.00 97.62 87 HIS A O 1
ATOM 719 N N . TYR A 1 88 ? 29.215 -7.059 -29.139 1.00 98.19 88 TYR A N 1
ATOM 720 C CA . TYR A 1 88 ? 29.754 -8.362 -29.556 1.00 98.19 88 TYR A CA 1
ATOM 721 C C . TYR A 1 88 ? 28.703 -9.309 -30.151 1.00 98.19 88 TYR A C 1
ATOM 723 O O . TYR A 1 88 ? 29.038 -10.170 -30.962 1.00 98.19 88 TYR A O 1
ATOM 731 N N . PHE A 1 89 ? 27.437 -9.143 -29.777 1.00 97.75 89 PHE A N 1
ATOM 732 C CA . PHE A 1 89 ? 26.316 -9.991 -30.174 1.00 97.75 89 PHE A CA 1
ATOM 733 C C . PHE A 1 89 ? 25.155 -9.140 -30.715 1.00 97.75 89 PHE A C 1
ATOM 735 O O . PHE A 1 89 ? 24.077 -9.146 -30.126 1.00 97.75 89 PHE A O 1
ATOM 742 N N . PRO A 1 90 ? 25.315 -8.402 -31.828 1.00 96.94 90 PRO A N 1
ATOM 743 C CA . PRO A 1 90 ? 24.288 -7.471 -32.315 1.00 96.94 90 PRO A CA 1
ATOM 744 C C . PRO A 1 90 ? 22.943 -8.147 -32.629 1.00 96.94 90 PRO A C 1
ATOM 746 O O . PRO A 1 90 ? 21.882 -7.553 -32.431 1.00 96.94 90 PRO A O 1
ATOM 749 N N . ASP A 1 91 ? 22.971 -9.414 -33.050 1.00 97.62 91 ASP A N 1
ATOM 750 C CA . ASP A 1 91 ? 21.775 -10.182 -33.404 1.00 97.62 91 ASP A CA 1
ATOM 751 C C . ASP A 1 91 ? 20.950 -10.652 -32.200 1.00 97.62 91 ASP A C 1
ATOM 753 O O . ASP A 1 91 ? 19.839 -11.150 -32.390 1.00 97.62 91 ASP A O 1
ATOM 757 N N . ILE A 1 92 ? 21.434 -10.484 -30.962 1.00 97.38 92 ILE A N 1
ATOM 758 C CA . ILE A 1 92 ? 20.713 -10.937 -29.762 1.00 97.38 92 ILE A CA 1
ATOM 759 C C . ILE A 1 92 ? 19.318 -10.315 -29.636 1.00 97.38 92 ILE A C 1
ATOM 761 O O . ILE A 1 92 ? 18.393 -10.948 -29.128 1.00 97.38 92 ILE A O 1
ATOM 765 N N . LEU A 1 93 ? 19.130 -9.097 -30.151 1.00 96.31 93 LEU A N 1
ATOM 766 C CA . LEU A 1 93 ? 17.833 -8.421 -30.130 1.00 96.31 93 LEU A CA 1
ATOM 767 C C . LEU A 1 93 ? 16.769 -9.177 -30.933 1.00 96.31 93 LEU A C 1
ATOM 769 O O . LEU A 1 93 ? 15.580 -9.048 -30.644 1.00 96.31 93 LEU A O 1
ATOM 773 N N . ASN A 1 94 ? 17.172 -10.012 -31.897 1.00 96.31 94 ASN A N 1
ATOM 774 C CA . ASN A 1 94 ? 16.245 -10.840 -32.665 1.00 96.31 94 ASN A CA 1
ATOM 775 C C . ASN A 1 94 ? 15.521 -11.870 -31.787 1.00 96.31 94 ASN A C 1
ATOM 777 O O . ASN A 1 94 ? 14.395 -12.248 -32.115 1.00 96.31 94 ASN A O 1
ATOM 781 N N . THR A 1 95 ? 16.114 -12.270 -30.656 1.00 96.44 95 THR A N 1
ATOM 782 C CA . THR A 1 95 ? 15.474 -13.119 -29.637 1.00 96.44 95 THR A CA 1
ATOM 783 C C . THR A 1 95 ? 14.272 -12.420 -28.993 1.00 96.44 95 THR A C 1
ATOM 785 O O . THR A 1 95 ? 13.315 -13.074 -28.583 1.00 96.44 95 THR A O 1
ATOM 788 N N . PHE A 1 96 ? 14.272 -11.084 -28.974 1.00 94.56 96 PHE A N 1
ATOM 789 C CA . PHE A 1 96 ? 13.248 -10.254 -28.335 1.00 94.56 96 PHE A CA 1
ATOM 790 C C . PHE A 1 96 ? 12.347 -9.511 -29.332 1.00 94.56 96 PHE A C 1
ATOM 792 O O . PHE A 1 96 ? 11.492 -8.736 -28.917 1.00 94.56 96 PHE A O 1
ATOM 799 N N . LYS A 1 97 ? 12.472 -9.764 -30.643 1.00 91.62 97 LYS A N 1
ATOM 800 C CA . LYS A 1 97 ? 11.766 -9.011 -31.703 1.00 91.62 97 LYS A CA 1
ATOM 801 C C . LYS A 1 97 ? 10.234 -9.030 -31.618 1.00 91.62 97 LYS A C 1
ATOM 803 O O . LYS A 1 97 ? 9.585 -8.155 -32.179 1.00 91.62 97 LYS A O 1
ATOM 808 N N . ASN A 1 98 ? 9.661 -10.030 -30.946 1.00 91.56 98 ASN A N 1
ATOM 809 C CA . ASN A 1 98 ? 8.211 -10.163 -30.758 1.00 91.56 98 ASN A CA 1
ATOM 810 C C . ASN A 1 98 ? 7.698 -9.404 -29.523 1.00 91.56 98 ASN A C 1
ATOM 812 O O . ASN A 1 98 ? 6.497 -9.402 -29.261 1.00 91.56 98 ASN A O 1
ATOM 816 N N . LYS A 1 99 ? 8.595 -8.798 -28.741 1.00 93.69 99 LYS A N 1
ATOM 817 C CA . LYS A 1 99 ? 8.262 -8.044 -27.538 1.00 93.69 99 LYS A CA 1
ATOM 818 C C . LYS A 1 99 ? 8.422 -6.556 -27.828 1.00 93.69 99 LYS A C 1
ATOM 820 O O . LYS A 1 99 ? 9.447 -6.111 -28.342 1.00 93.69 99 LYS A O 1
ATOM 825 N N . GLU A 1 100 ? 7.397 -5.778 -27.503 1.00 94.94 100 GLU A N 1
ATOM 826 C CA . GLU A 1 100 ? 7.421 -4.329 -27.678 1.00 94.94 100 GLU A CA 1
ATOM 827 C C . GLU A 1 100 ? 7.588 -3.635 -26.329 1.00 94.94 100 GLU A C 1
ATOM 829 O O . GLU A 1 100 ? 6.634 -3.507 -25.558 1.00 94.94 100 GLU A O 1
ATOM 834 N N . TYR A 1 101 ? 8.801 -3.158 -26.061 1.00 95.81 101 TYR A N 1
ATOM 835 C CA . TYR A 1 101 ? 9.116 -2.446 -24.830 1.00 95.81 101 TYR A CA 1
ATOM 836 C C . TYR A 1 101 ? 8.964 -0.940 -24.977 1.00 95.81 101 TYR A C 1
ATOM 838 O O . TYR A 1 101 ? 9.464 -0.335 -25.931 1.00 95.81 101 TYR A O 1
ATOM 846 N N . TYR A 1 102 ? 8.308 -0.331 -23.996 1.00 97.38 102 TYR A N 1
ATOM 847 C CA . TYR A 1 102 ? 8.124 1.110 -23.915 1.00 97.38 102 TYR A CA 1
ATOM 848 C C . TYR A 1 102 ? 8.508 1.639 -22.534 1.00 97.38 102 TYR A C 1
ATOM 850 O O . TYR A 1 102 ? 8.279 0.991 -21.512 1.00 97.38 102 TYR A O 1
ATOM 858 N N . VAL A 1 103 ? 9.061 2.848 -22.529 1.00 97.31 103 VAL A N 1
ATOM 859 C CA . VAL A 1 103 ? 9.424 3.634 -21.342 1.00 97.31 103 VAL A CA 1
ATOM 860 C C . VAL A 1 103 ? 8.848 5.040 -21.473 1.00 97.31 103 VAL A C 1
ATOM 862 O O . VAL A 1 103 ? 8.529 5.492 -22.578 1.00 97.31 103 VAL A O 1
ATOM 865 N N . CYS A 1 104 ? 8.715 5.753 -20.360 1.00 97.69 104 CYS A N 1
ATOM 866 C CA . CYS A 1 104 ? 8.452 7.186 -20.382 1.00 97.69 104 CYS A CA 1
ATOM 867 C C . CYS A 1 104 ? 9.553 7.907 -21.172 1.00 97.69 104 CYS A C 1
ATOM 869 O O . CYS A 1 104 ? 10.739 7.680 -20.949 1.00 97.69 104 CYS A O 1
ATOM 871 N N . SER A 1 105 ? 9.159 8.812 -22.067 1.00 97.81 105 SER A N 1
ATOM 872 C CA . SER A 1 105 ? 10.084 9.833 -22.570 1.00 97.81 105 SER A CA 1
ATOM 873 C C . SER A 1 105 ? 10.432 10.817 -21.448 1.00 97.81 105 SER A C 1
ATOM 875 O O . SER A 1 105 ? 9.739 10.847 -20.430 1.00 97.81 105 SER A O 1
ATOM 877 N N . ASP A 1 106 ? 11.416 11.699 -21.640 1.00 97.56 106 ASP A N 1
ATOM 878 C CA . ASP A 1 106 ? 11.731 12.749 -20.651 1.00 97.56 106 ASP A CA 1
ATOM 879 C C . ASP A 1 106 ? 10.501 13.598 -20.298 1.00 97.56 106 ASP A C 1
ATOM 881 O O . ASP A 1 106 ? 10.222 13.889 -19.134 1.00 97.56 106 ASP A O 1
ATOM 885 N N . ARG A 1 107 ? 9.693 13.929 -21.314 1.00 97.50 107 ARG A N 1
ATOM 886 C CA . ARG A 1 107 ? 8.429 14.649 -21.134 1.00 97.50 107 ARG A CA 1
ATOM 887 C C . ARG A 1 107 ? 7.417 13.830 -20.334 1.00 97.50 107 ARG A C 1
ATOM 889 O O . ARG A 1 107 ? 6.738 14.379 -19.466 1.00 97.50 107 ARG A O 1
ATOM 896 N N . GLY A 1 108 ? 7.268 12.546 -20.655 1.00 97.62 108 GLY A N 1
ATOM 897 C CA . GLY A 1 108 ? 6.362 11.655 -19.933 1.00 97.62 108 GLY A CA 1
ATOM 898 C C . GLY A 1 108 ? 6.791 11.437 -18.486 1.00 97.62 108 GLY A C 1
ATOM 899 O O . GLY A 1 108 ? 5.946 11.451 -17.594 1.00 97.62 108 GLY A O 1
ATOM 900 N N . LYS A 1 109 ? 8.100 11.320 -18.251 1.00 97.56 109 LYS A N 1
ATOM 901 C CA . LYS A 1 109 ? 8.714 11.182 -16.932 1.00 97.56 109 LYS A CA 1
ATOM 902 C C . LYS A 1 109 ? 8.431 12.405 -16.069 1.00 97.56 109 LYS A C 1
ATOM 904 O O . LYS A 1 109 ? 7.857 12.240 -15.001 1.00 97.56 109 LYS A O 1
ATOM 909 N N . ALA A 1 110 ? 8.698 13.610 -16.574 1.00 97.06 110 ALA A N 1
ATOM 910 C CA . ALA A 1 110 ? 8.397 14.845 -15.851 1.00 97.06 110 ALA A CA 1
ATOM 911 C C . ALA A 1 110 ? 6.907 14.948 -15.467 1.00 97.06 110 ALA A C 1
ATOM 913 O O . ALA A 1 110 ? 6.578 15.315 -14.340 1.00 97.06 110 ALA A O 1
ATOM 914 N N . LEU A 1 111 ? 5.995 14.577 -16.376 1.00 96.31 111 LEU A N 1
ATOM 915 C CA . LEU A 1 111 ? 4.556 14.583 -16.096 1.00 96.31 111 LEU A CA 1
ATOM 916 C C . LEU A 1 111 ? 4.159 13.524 -15.055 1.00 96.31 111 LEU A C 1
ATOM 918 O O . LEU A 1 111 ? 3.356 13.802 -14.164 1.00 96.31 111 LEU A O 1
ATOM 922 N N . ALA A 1 112 ? 4.709 12.315 -15.167 1.00 95.06 112 ALA A N 1
ATOM 923 C CA . ALA A 1 112 ? 4.461 11.229 -14.229 1.00 95.06 112 ALA A CA 1
ATOM 924 C C . ALA A 1 112 ? 4.993 11.548 -12.826 1.00 95.06 112 ALA A C 1
ATOM 926 O O . ALA A 1 112 ? 4.275 11.355 -11.850 1.00 95.06 112 ALA A O 1
ATOM 927 N N . GLU A 1 113 ? 6.214 12.068 -12.718 1.00 94.50 113 GLU A N 1
ATOM 928 C CA . GLU A 1 113 ? 6.828 12.470 -11.450 1.00 94.50 113 GLU A CA 1
ATOM 929 C C . GLU A 1 113 ? 6.070 13.633 -10.810 1.00 94.50 113 GLU A C 1
ATOM 931 O O . GLU A 1 113 ? 5.743 13.561 -9.627 1.00 94.50 113 GLU A O 1
ATOM 936 N N . PHE A 1 114 ? 5.700 14.657 -11.587 1.00 94.75 114 PHE A N 1
ATOM 937 C CA . PHE A 1 114 ? 4.864 15.755 -11.097 1.00 94.75 114 PHE A CA 1
ATOM 938 C C . PHE A 1 114 ? 3.531 15.250 -10.533 1.00 94.75 114 PHE A C 1
ATOM 940 O O . PHE A 1 114 ? 3.107 15.680 -9.459 1.00 94.75 114 PHE A O 1
ATOM 947 N N . HIS A 1 115 ? 2.880 14.315 -11.230 1.00 91.00 115 HIS A N 1
ATOM 948 C CA . HIS A 1 115 ? 1.655 13.690 -10.743 1.00 91.00 115 HIS A CA 1
ATOM 949 C C . HIS A 1 115 ? 1.887 12.911 -9.442 1.00 91.00 115 HIS A C 1
ATOM 951 O O . HIS A 1 115 ? 1.129 13.107 -8.498 1.00 91.00 115 HIS A O 1
ATOM 957 N N . LEU A 1 116 ? 2.942 12.092 -9.357 1.00 90.75 116 LEU A N 1
ATOM 958 C CA . LEU A 1 116 ? 3.269 11.334 -8.143 1.00 90.75 116 LEU A CA 1
ATOM 959 C C . LEU A 1 116 ? 3.581 12.252 -6.953 1.00 90.75 116 LEU A C 1
ATOM 961 O O . LEU A 1 116 ? 3.124 11.988 -5.844 1.00 90.75 116 LEU A O 1
ATOM 965 N N . ILE A 1 117 ? 4.319 13.344 -7.169 1.00 91.81 117 ILE A N 1
ATOM 966 C CA . ILE A 1 117 ? 4.600 14.350 -6.133 1.00 91.81 117 ILE A CA 1
ATOM 967 C C . ILE A 1 117 ? 3.302 15.030 -5.690 1.00 91.81 117 ILE A C 1
ATOM 969 O O . ILE A 1 117 ? 3.057 15.167 -4.493 1.00 91.81 117 ILE A O 1
ATOM 973 N N . SER A 1 118 ? 2.451 15.413 -6.643 1.00 90.25 118 SER A N 1
ATOM 974 C CA . SER A 1 118 ? 1.163 16.053 -6.354 1.00 90.25 118 SER A CA 1
ATOM 975 C C . SER A 1 118 ? 0.233 15.118 -5.582 1.00 90.25 118 SER A C 1
ATOM 977 O O . SER A 1 118 ? -0.409 15.547 -4.630 1.00 90.25 118 SER A O 1
ATOM 979 N N . GLN A 1 119 ? 0.196 13.835 -5.950 1.00 88.62 119 GLN A N 1
ATOM 980 C CA . GLN A 1 119 ? -0.574 12.806 -5.257 1.00 88.62 119 GLN A CA 1
ATOM 981 C C . GLN A 1 119 ? -0.050 12.601 -3.834 1.00 88.62 119 GLN A C 1
ATOM 983 O O . GLN A 1 119 ? -0.835 12.652 -2.896 1.00 88.62 119 GLN A O 1
ATOM 988 N N . LYS A 1 120 ? 1.271 12.473 -3.643 1.00 87.75 120 LYS A N 1
ATOM 989 C CA . LYS A 1 120 ? 1.880 12.390 -2.304 1.00 87.75 120 LYS A CA 1
ATOM 990 C C . LYS A 1 120 ? 1.549 13.609 -1.444 1.00 87.75 120 LYS A C 1
ATOM 992 O O . LYS A 1 120 ? 1.150 13.450 -0.297 1.00 87.75 120 LYS A O 1
ATOM 997 N N . SER A 1 121 ? 1.670 14.816 -1.998 1.00 89.69 121 SER A N 1
ATOM 998 C CA . SER A 1 121 ? 1.337 16.056 -1.288 1.00 89.69 121 SER A CA 1
ATOM 999 C C . SER A 1 121 ? -0.146 16.125 -0.925 1.00 89.69 121 SER A C 1
ATOM 1001 O O . SER A 1 121 ? -0.491 16.498 0.193 1.00 89.69 121 SER A O 1
ATOM 1003 N N . TRP A 1 122 ? -1.032 15.722 -1.832 1.00 89.56 122 TRP A N 1
ATOM 1004 C CA . TRP A 1 122 ? -2.464 15.709 -1.564 1.00 89.56 122 TRP A CA 1
ATOM 1005 C C . TRP A 1 122 ? -2.864 14.638 -0.539 1.00 89.56 122 TRP A C 1
ATOM 1007 O O . TRP A 1 122 ? -3.682 14.925 0.337 1.00 89.56 122 TRP A O 1
ATOM 1017 N N . ASN A 1 123 ? -2.260 13.446 -0.587 1.00 87.31 123 ASN A N 1
ATOM 1018 C CA . ASN A 1 123 ? -2.432 12.406 0.432 1.00 87.31 123 ASN A CA 1
ATOM 1019 C C . ASN A 1 123 ? -1.979 12.921 1.804 1.00 87.31 123 ASN A C 1
ATOM 1021 O O . ASN A 1 123 ? -2.716 12.792 2.776 1.00 87.31 123 ASN A O 1
ATOM 1025 N N . TYR A 1 124 ? -0.817 13.578 1.859 1.00 87.94 124 TYR A N 1
ATOM 1026 C CA . TYR A 1 124 ? -0.265 14.180 3.073 1.00 87.94 124 TYR A CA 1
ATOM 1027 C C . TYR A 1 124 ? -1.208 15.229 3.685 1.00 87.94 124 TYR A C 1
ATOM 1029 O O . TYR A 1 124 ? -1.568 15.144 4.860 1.00 87.94 124 TYR A O 1
ATOM 1037 N N . GLU A 1 125 ? -1.676 16.196 2.892 1.00 91.25 125 GLU A N 1
ATOM 1038 C CA . GLU A 1 125 ? -2.588 17.232 3.395 1.00 91.25 125 GLU A CA 1
ATOM 1039 C C . GLU A 1 125 ? -3.950 16.652 3.801 1.00 91.25 125 GLU A C 1
ATOM 1041 O O . GLU A 1 125 ? -4.510 17.029 4.832 1.00 91.25 125 GLU A O 1
ATOM 1046 N N . THR A 1 126 ? -4.465 15.678 3.047 1.00 91.25 126 THR A N 1
ATOM 1047 C CA . THR A 1 126 ? -5.722 14.998 3.391 1.00 91.25 126 THR A CA 1
ATOM 1048 C C . THR A 1 126 ? -5.590 14.223 4.701 1.00 91.25 126 THR A C 1
ATOM 1050 O O . THR A 1 126 ? -6.457 14.341 5.568 1.00 91.25 126 THR A O 1
ATOM 1053 N N . ALA A 1 127 ? -4.490 13.491 4.890 1.00 90.38 127 ALA A N 1
ATOM 1054 C CA . ALA A 1 127 ? -4.194 12.762 6.119 1.00 90.38 127 ALA A CA 1
ATOM 1055 C C . ALA A 1 127 ? -4.175 13.688 7.344 1.00 90.38 127 ALA A C 1
ATOM 1057 O O . ALA A 1 127 ? -4.787 13.363 8.362 1.00 90.38 127 ALA A O 1
ATOM 1058 N N . LYS A 1 128 ? -3.567 14.877 7.232 1.00 91.31 128 LYS A N 1
ATOM 1059 C CA . LYS A 1 128 ? -3.561 15.887 8.307 1.00 91.31 128 LYS A CA 1
ATOM 1060 C C . LYS A 1 128 ? -4.954 16.380 8.664 1.00 91.31 128 LYS A C 1
ATOM 1062 O O . LYS A 1 128 ? -5.271 16.501 9.847 1.00 91.31 128 LYS A O 1
ATOM 1067 N N . VAL A 1 129 ? -5.795 16.642 7.665 1.00 94.12 129 VAL A N 1
ATOM 1068 C CA . VAL A 1 129 ? -7.180 17.065 7.909 1.00 94.12 129 VAL A CA 1
ATOM 1069 C C . VAL A 1 129 ? -7.990 15.933 8.545 1.00 94.12 129 VAL A C 1
ATOM 1071 O O . VAL A 1 129 ? -8.706 16.183 9.511 1.00 94.12 129 VAL A O 1
ATOM 1074 N N . ILE A 1 130 ? -7.848 14.691 8.070 1.00 93.88 130 ILE A N 1
ATOM 1075 C CA . ILE A 1 130 ? -8.510 13.518 8.666 1.00 93.88 130 ILE A CA 1
ATOM 1076 C C . ILE A 1 130 ? -8.082 13.354 10.126 1.00 93.88 130 ILE A C 1
ATOM 1078 O O . IL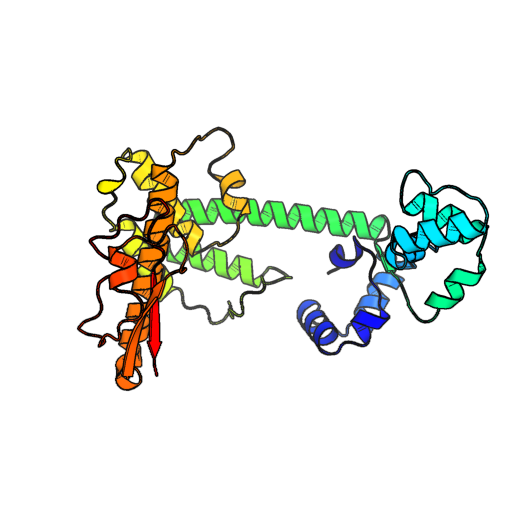E A 1 130 ? -8.944 13.256 10.997 1.00 93.88 130 ILE A O 1
ATOM 1082 N N . PHE A 1 131 ? -6.780 13.385 10.416 1.00 94.00 131 PHE A N 1
ATOM 1083 C CA . PHE A 1 131 ? -6.269 13.267 11.781 1.00 94.00 131 PHE A CA 1
ATOM 1084 C C . PHE A 1 131 ? -6.788 14.388 12.688 1.00 94.00 131 PHE A C 1
ATOM 1086 O O . PHE A 1 131 ? -7.263 14.131 13.794 1.00 94.00 131 PHE A O 1
ATOM 1093 N N . PHE A 1 132 ? -6.797 15.630 12.196 1.00 95.00 132 PHE A N 1
ATOM 1094 C CA . PHE A 1 132 ? -7.406 16.745 12.914 1.00 95.00 132 PHE A CA 1
ATOM 1095 C C . PHE A 1 132 ? -8.892 16.485 13.213 1.00 95.00 132 PHE A C 1
ATOM 1097 O O . PHE A 1 132 ? -9.320 16.649 14.356 1.00 95.00 132 PHE A O 1
ATOM 1104 N N . LEU A 1 133 ? -9.680 16.040 12.231 1.00 96.81 133 LEU A N 1
ATOM 1105 C CA . LEU A 1 133 ? -11.101 15.729 12.423 1.00 96.81 133 LEU A CA 1
ATOM 1106 C C . LEU A 1 133 ? -11.309 14.596 13.439 1.00 96.81 133 LEU A C 1
ATOM 1108 O O . LEU A 1 133 ? -12.191 14.711 14.294 1.00 96.81 133 LEU A O 1
ATOM 1112 N N . VAL A 1 134 ? -10.472 13.555 13.401 1.00 95.81 134 VAL A N 1
ATOM 1113 C CA . VAL A 1 134 ? -10.459 12.464 14.388 1.00 95.81 134 VAL A CA 1
ATOM 1114 C C . VAL A 1 134 ? -10.197 13.012 15.793 1.00 95.81 134 VAL A C 1
ATOM 1116 O O . VAL A 1 134 ? -11.021 12.782 16.676 1.00 95.81 134 VAL A O 1
ATOM 1119 N N . SER A 1 135 ? -9.170 13.850 15.981 1.00 95.25 135 SER A N 1
ATOM 1120 C CA . SER A 1 135 ? -8.859 14.476 17.283 1.00 95.25 135 SER A CA 1
ATOM 1121 C C . SER A 1 135 ? -10.002 15.343 17.837 1.00 95.25 135 SER A C 1
ATOM 1123 O O . SER A 1 135 ? -10.164 15.517 19.047 1.00 95.25 135 SER A O 1
ATOM 1125 N N . LYS A 1 136 ? -10.843 15.891 16.948 1.00 97.62 136 LYS A N 1
ATOM 1126 C CA . LYS A 1 136 ? -12.052 16.656 17.299 1.00 97.62 136 LYS A CA 1
ATOM 1127 C C . LYS A 1 136 ? -13.305 15.796 17.427 1.00 97.62 136 LYS A C 1
ATOM 1129 O O . LYS A 1 136 ? -14.386 16.340 17.645 1.00 97.62 136 LYS A O 1
ATOM 1134 N N . ARG A 1 137 ? -13.172 14.473 17.316 1.00 96.88 137 ARG A N 1
ATOM 1135 C CA . ARG A 1 137 ? -14.265 13.492 17.322 1.00 96.88 137 ARG A CA 1
ATOM 1136 C C . ARG A 1 137 ? -15.312 13.732 16.232 1.00 96.88 137 ARG A C 1
ATOM 1138 O O . ARG A 1 137 ? -16.465 13.328 16.357 1.00 96.88 137 ARG A O 1
ATOM 1145 N N . ALA A 1 138 ? -14.912 14.374 15.138 1.00 97.25 138 ALA A N 1
ATOM 1146 C CA . ALA A 1 138 ? -15.739 14.610 13.961 1.00 97.25 138 ALA A CA 1
ATOM 1147 C C . ALA A 1 138 ? -15.671 13.407 13.000 1.00 97.25 138 ALA A C 1
ATOM 1149 O O . ALA A 1 138 ? -15.363 13.557 11.818 1.00 97.25 138 ALA A O 1
ATOM 1150 N N . PHE A 1 139 ? -15.936 12.201 13.518 1.00 96.19 139 PHE A N 1
ATOM 1151 C CA . PHE A 1 139 ? -15.668 10.930 12.829 1.00 96.19 139 PHE A CA 1
ATOM 1152 C C . PHE A 1 139 ? -16.383 10.806 11.485 1.00 96.19 139 PHE A C 1
ATOM 1154 O O . PHE A 1 139 ? -15.752 10.457 10.495 1.00 96.19 139 PHE A O 1
ATOM 1161 N N . LEU A 1 140 ? -17.665 11.176 11.415 1.00 96.12 140 LEU A N 1
ATOM 1162 C CA . LEU A 1 140 ? -18.420 11.114 10.163 1.00 96.12 140 LEU A CA 1
ATOM 1163 C C . LEU A 1 140 ? -17.786 11.982 9.063 1.00 96.12 140 LEU A C 1
ATOM 1165 O O . LEU A 1 140 ? -17.685 11.547 7.921 1.00 96.12 140 LEU A O 1
ATOM 1169 N N . LEU A 1 141 ? -17.314 13.186 9.409 1.00 96.69 141 LEU A N 1
ATOM 1170 C CA . LEU A 1 141 ? -16.630 14.070 8.460 1.00 96.69 141 LEU A CA 1
ATOM 1171 C C . LEU A 1 141 ? -15.264 13.505 8.051 1.00 96.69 141 LEU A C 1
ATOM 1173 O O . LEU A 1 141 ? -14.904 13.580 6.878 1.00 96.69 141 LEU A O 1
ATOM 1177 N N . ALA A 1 142 ? -14.520 12.920 8.997 1.00 95.81 142 ALA A N 1
ATOM 1178 C CA . ALA A 1 142 ? -13.243 12.264 8.717 1.00 95.81 142 ALA A CA 1
ATOM 1179 C C . ALA A 1 142 ? -13.419 11.096 7.729 1.00 95.81 142 ALA A C 1
ATOM 1181 O O . ALA A 1 142 ? -12.695 11.016 6.736 1.00 95.81 142 ALA A O 1
ATOM 1182 N N . LEU A 1 143 ? -14.428 10.247 7.952 1.00 94.81 143 LEU A N 1
ATOM 1183 C CA . LEU A 1 143 ? -14.777 9.132 7.071 1.00 94.81 143 LEU A CA 1
ATOM 1184 C C . LEU A 1 143 ? -15.230 9.609 5.694 1.00 94.81 143 LEU A C 1
ATOM 1186 O O . LEU A 1 143 ? -14.739 9.110 4.689 1.00 94.81 143 LEU A O 1
ATOM 1190 N N . GLN A 1 144 ? -16.110 10.609 5.621 1.00 94.31 144 GLN A N 1
ATOM 1191 C CA . GLN A 1 144 ? -16.544 11.179 4.342 1.00 94.31 144 GLN A CA 1
ATOM 1192 C C . GLN A 1 144 ? -15.368 11.742 3.539 1.00 94.31 144 GLN A C 1
ATOM 1194 O O . GLN A 1 144 ? -15.293 11.535 2.328 1.00 94.31 144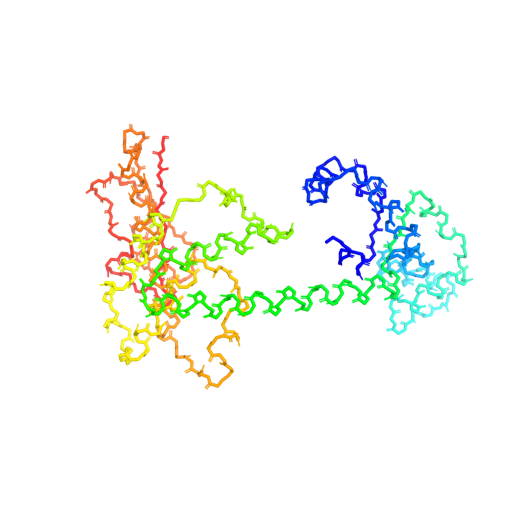 GLN A O 1
ATOM 1199 N N . LEU A 1 145 ? -14.434 12.434 4.197 1.00 94.38 145 LEU A N 1
ATOM 1200 C CA . LEU A 1 145 ? -13.233 12.945 3.543 1.00 94.38 145 LEU A CA 1
ATOM 1201 C C . LEU A 1 145 ? -12.340 11.805 3.038 1.00 94.38 145 LEU A C 1
ATOM 1203 O O . LEU A 1 145 ? -11.893 11.863 1.894 1.00 94.38 145 LEU A O 1
ATOM 1207 N N . MET A 1 146 ? -12.132 10.761 3.846 1.00 92.31 146 MET A N 1
ATOM 1208 C CA . MET A 1 146 ? -11.392 9.566 3.435 1.00 92.31 146 MET A CA 1
ATOM 1209 C C . MET A 1 146 ? -12.053 8.881 2.231 1.00 92.31 146 MET A C 1
ATOM 1211 O O . MET A 1 146 ? -11.364 8.609 1.253 1.00 92.31 146 MET A O 1
ATOM 1215 N N . VAL A 1 147 ? -13.368 8.643 2.256 1.00 91.38 147 VAL A N 1
ATOM 1216 C CA . VAL A 1 147 ? -14.104 8.020 1.141 1.00 91.38 147 VAL A CA 1
ATOM 1217 C C . VAL A 1 147 ? -13.966 8.857 -0.126 1.00 91.38 147 VAL A C 1
ATOM 1219 O O . VAL A 1 147 ? -13.599 8.336 -1.177 1.00 91.38 147 VAL A O 1
ATOM 1222 N N . ASN A 1 148 ? -14.198 10.169 -0.033 1.00 91.69 148 ASN A N 1
ATOM 1223 C CA . ASN A 1 148 ? -14.065 11.072 -1.175 1.00 91.69 148 ASN A CA 1
ATOM 1224 C C . ASN A 1 148 ? -12.643 11.054 -1.743 1.00 91.69 148 ASN A C 1
ATOM 1226 O O . ASN A 1 148 ? -12.465 11.036 -2.963 1.00 91.69 148 ASN A O 1
ATOM 1230 N N . HIS A 1 149 ? -11.639 11.027 -0.866 1.00 90.19 149 HIS A N 1
ATOM 1231 C CA . HIS A 1 149 ? -10.242 10.895 -1.251 1.00 90.19 149 HIS A CA 1
ATOM 1232 C C . HIS A 1 149 ? -9.987 9.559 -1.958 1.00 90.19 149 HIS A C 1
ATOM 1234 O O . HIS A 1 149 ? -9.524 9.561 -3.094 1.00 90.19 149 HIS A O 1
ATOM 1240 N N . ALA A 1 150 ? -10.378 8.431 -1.362 1.00 87.44 150 ALA A N 1
ATOM 1241 C CA . ALA A 1 150 ? -10.203 7.096 -1.932 1.00 87.44 150 ALA A CA 1
ATOM 1242 C C . ALA A 1 150 ? -10.889 6.941 -3.301 1.00 87.44 150 ALA A C 1
ATOM 1244 O O . ALA A 1 150 ? -10.285 6.418 -4.234 1.00 87.44 150 ALA A O 1
ATOM 1245 N N . VAL A 1 151 ? -12.110 7.465 -3.463 1.00 87.06 151 VAL A N 1
ATOM 1246 C CA . VAL A 1 151 ? -12.863 7.448 -4.733 1.00 87.06 151 VAL A CA 1
ATOM 1247 C C . VAL A 1 151 ? -12.198 8.300 -5.820 1.00 87.06 151 VAL A C 1
ATOM 1249 O O . VAL A 1 151 ? -12.360 8.014 -7.009 1.00 87.06 151 VAL A O 1
ATOM 1252 N N . SER A 1 152 ? -11.473 9.356 -5.443 1.00 85.94 152 SER A N 1
ATOM 1253 C CA . SER A 1 152 ? -10.785 10.232 -6.399 1.00 85.94 152 SER A CA 1
ATOM 1254 C C . SER A 1 152 ? -9.366 9.774 -6.748 1.00 85.94 152 SER A C 1
ATOM 1256 O O . SER A 1 152 ? -8.806 10.262 -7.734 1.00 85.94 152 SER A O 1
ATOM 1258 N N . GLN A 1 153 ? -8.807 8.796 -6.028 1.00 83.31 153 GLN A N 1
ATOM 1259 C CA . GLN A 1 153 ? -7.568 8.134 -6.432 1.00 83.31 153 GLN A CA 1
ATOM 1260 C C . GLN A 1 153 ? -7.790 7.284 -7.692 1.00 83.31 153 GLN A C 1
ATOM 1262 O O . GLN A 1 153 ? -8.754 6.532 -7.812 1.00 83.31 153 GLN A O 1
ATOM 1267 N N . ILE A 1 154 ? -6.865 7.393 -8.650 1.00 71.44 154 ILE A N 1
ATOM 1268 C CA . ILE A 1 154 ? -6.892 6.614 -9.902 1.00 71.44 154 ILE A CA 1
ATOM 1269 C C . ILE A 1 154 ? -6.569 5.138 -9.630 1.00 71.44 154 ILE A C 1
ATOM 1271 O O . ILE A 1 154 ? -7.122 4.246 -10.270 1.00 71.44 154 ILE A O 1
ATOM 1275 N N . GLU A 1 155 ? -5.674 4.890 -8.677 1.00 68.25 155 GLU A N 1
ATOM 1276 C CA . GLU A 1 155 ? -5.378 3.566 -8.143 1.00 68.25 155 GLU A CA 1
ATOM 1277 C C . GLU A 1 155 ? -6.062 3.504 -6.778 1.00 68.25 155 GLU A C 1
ATOM 1279 O O . GLU A 1 155 ? -5.506 3.953 -5.778 1.00 68.25 155 GLU A O 1
ATOM 1284 N N . THR A 1 156 ? -7.306 3.020 -6.731 1.00 57.97 156 THR A N 1
ATOM 1285 C CA . THR A 1 156 ? -7.871 2.590 -5.450 1.00 57.97 156 THR A CA 1
ATOM 1286 C C . THR A 1 156 ? -6.929 1.513 -4.932 1.00 57.97 156 THR A C 1
ATOM 1288 O O . THR A 1 156 ? -6.686 0.544 -5.657 1.00 57.97 156 THR A O 1
ATOM 1291 N N . HIS A 1 157 ? -6.354 1.700 -3.739 1.00 56.94 157 HIS A N 1
ATOM 1292 C CA . HIS A 1 157 ? -5.588 0.650 -3.068 1.00 56.94 157 HIS A CA 1
ATOM 1293 C C . HIS A 1 157 ? -6.331 -0.683 -3.213 1.00 56.94 157 HIS A C 1
ATOM 1295 O O . HIS A 1 157 ? -7.561 -0.693 -3.204 1.00 56.94 157 HIS A O 1
ATOM 1301 N N . GLU A 1 158 ? -5.594 -1.785 -3.353 1.00 52.16 158 GLU A N 1
ATOM 1302 C CA . GLU A 1 158 ? -6.089 -3.148 -3.629 1.00 52.16 158 GLU A CA 1
ATOM 1303 C C . GLU A 1 158 ? -7.090 -3.705 -2.594 1.00 52.16 158 GLU A C 1
ATOM 1305 O O . GLU A 1 158 ? -7.402 -4.889 -2.605 1.00 52.16 158 GLU A O 1
ATOM 1310 N N . SER A 1 159 ? -7.621 -2.881 -1.689 1.00 58.25 159 SER A N 1
ATOM 1311 C CA . SER A 1 159 ? -8.803 -3.233 -0.925 1.00 58.25 159 SER A CA 1
ATOM 1312 C C . SER A 1 159 ? -9.969 -3.484 -1.879 1.00 58.25 159 SER A C 1
ATOM 1314 O O . SER A 1 159 ? -10.412 -2.564 -2.568 1.00 58.25 159 SER A O 1
ATOM 1316 N N . ASP A 1 160 ? -10.533 -4.688 -1.829 1.00 65.19 160 ASP A N 1
ATOM 1317 C CA . ASP A 1 160 ? -11.796 -5.082 -2.475 1.00 65.19 160 ASP A CA 1
ATOM 1318 C C . ASP A 1 160 ? -13.028 -4.284 -1.971 1.00 65.19 160 ASP A C 1
ATOM 1320 O O . ASP A 1 160 ? -14.173 -4.696 -2.147 1.00 65.19 160 ASP A O 1
ATOM 1324 N N . MET A 1 161 ? -12.818 -3.143 -1.308 1.00 77.94 161 MET A N 1
ATOM 1325 C CA . MET A 1 161 ? -13.859 -2.292 -0.752 1.00 77.94 161 MET A CA 1
ATOM 1326 C C . MET A 1 161 ? -14.446 -1.397 -1.846 1.00 77.94 161 MET A C 1
ATOM 1328 O O . MET A 1 161 ? -13.750 -0.562 -2.429 1.00 77.94 161 MET A O 1
ATOM 1332 N N . ASP A 1 162 ? -15.749 -1.535 -2.097 1.00 83.50 162 ASP A N 1
ATOM 1333 C CA . ASP A 1 162 ? -16.481 -0.566 -2.908 1.00 83.50 162 ASP A CA 1
ATOM 1334 C C . ASP A 1 162 ? -16.756 0.691 -2.078 1.00 83.50 162 ASP A C 1
ATOM 1336 O O . ASP A 1 162 ? -17.748 0.798 -1.358 1.00 83.50 162 ASP A O 1
ATOM 1340 N N . TRP A 1 163 ? -15.857 1.668 -2.190 1.00 86.38 163 TRP A N 1
ATOM 1341 C CA . TRP A 1 163 ? -15.967 2.953 -1.500 1.00 86.38 163 TRP A CA 1
ATOM 1342 C C . TRP A 1 163 ? -17.266 3.718 -1.801 1.00 86.38 163 TRP A C 1
ATOM 1344 O O . TRP A 1 163 ? -17.614 4.625 -1.050 1.00 86.38 163 TRP A O 1
ATOM 1354 N N . LYS A 1 164 ? -17.999 3.383 -2.873 1.00 84.75 164 LYS A N 1
ATOM 1355 C CA . LYS A 1 164 ? -19.301 4.005 -3.166 1.00 84.75 164 LYS A CA 1
ATOM 1356 C C . LYS A 1 164 ? -20.436 3.447 -2.315 1.00 84.75 164 LYS A C 1
ATOM 1358 O O . LYS A 1 164 ? -21.417 4.153 -2.102 1.00 84.75 164 LYS A O 1
ATOM 1363 N N . GLU A 1 165 ? -20.304 2.207 -1.860 1.00 86.31 165 GLU A N 1
ATOM 1364 C CA . GLU A 1 165 ? -21.267 1.525 -0.989 1.00 86.31 165 GLU A CA 1
ATOM 1365 C C . GLU A 1 165 ? -20.795 1.500 0.472 1.00 86.31 165 GLU A C 1
ATOM 1367 O O . GLU A 1 165 ? -21.366 0.805 1.309 1.00 86.31 165 GLU A O 1
ATOM 1372 N N . TYR A 1 166 ? -19.742 2.257 0.788 1.00 88.81 166 TYR A N 1
ATOM 1373 C CA . TYR A 1 166 ? -19.179 2.320 2.126 1.00 88.81 166 TYR A CA 1
ATOM 1374 C C . TYR A 1 166 ? -20.166 2.941 3.128 1.00 88.81 166 TYR A C 1
ATOM 1376 O O . TYR A 1 166 ? -20.628 4.072 2.951 1.00 88.81 166 TYR A O 1
ATOM 1384 N N . ASP A 1 167 ? -20.442 2.206 4.206 1.00 89.25 167 ASP A N 1
ATOM 1385 C CA . ASP A 1 167 ? -21.292 2.632 5.317 1.00 89.25 167 ASP A CA 1
ATOM 1386 C C . ASP A 1 167 ? -20.437 3.130 6.504 1.00 89.25 167 ASP A C 1
ATOM 1388 O O . ASP A 1 167 ? -19.749 2.330 7.147 1.00 89.25 167 ASP A O 1
ATOM 1392 N N . PRO A 1 168 ? -20.475 4.437 6.839 1.00 92.06 168 PRO A N 1
ATOM 1393 C CA . PRO A 1 168 ? -19.671 5.002 7.918 1.00 92.06 168 PRO A CA 1
ATOM 1394 C C . PRO A 1 168 ? -20.196 4.687 9.329 1.00 92.06 168 PRO A C 1
ATOM 1396 O O . PRO A 1 168 ? -19.507 5.009 10.305 1.00 92.06 168 PRO A O 1
ATOM 1399 N N . GLU A 1 169 ? -21.402 4.130 9.493 1.00 90.56 169 GLU A N 1
ATOM 1400 C CA . GLU A 1 169 ? -22.010 3.936 10.819 1.00 90.56 169 GLU A CA 1
ATOM 1401 C C . GLU A 1 169 ? -21.193 2.986 11.694 1.00 90.56 169 GLU A C 1
ATOM 1403 O O . GLU A 1 169 ? -20.973 3.246 12.888 1.00 90.56 169 GLU A O 1
ATOM 1408 N N . VAL A 1 170 ? -20.700 1.899 11.096 1.00 85.31 170 VAL A N 1
ATOM 1409 C CA . VAL A 1 170 ? -19.976 0.881 11.852 1.00 85.31 170 VAL A CA 1
ATOM 1410 C C . VAL A 1 170 ? -18.614 1.405 12.303 1.00 85.31 170 VAL A C 1
ATOM 1412 O O . VAL A 1 170 ? -18.281 1.299 13.485 1.00 85.31 170 VAL A O 1
ATOM 1415 N N . ASP A 1 171 ? -17.874 2.076 11.422 1.00 90.31 171 ASP A N 1
ATOM 1416 C CA . ASP A 1 171 ? -16.573 2.657 11.768 1.00 90.31 171 ASP A CA 1
ATOM 1417 C C . ASP A 1 171 ? -16.706 3.833 12.747 1.00 90.31 171 ASP A C 1
ATOM 1419 O O . ASP A 1 171 ? -15.896 3.971 13.665 1.00 90.31 171 ASP A O 1
ATOM 1423 N N . THR A 1 172 ? -17.774 4.632 12.651 1.00 93.06 172 THR A N 1
ATOM 1424 C CA . THR A 1 172 ? -18.092 5.660 13.662 1.00 93.06 172 THR A CA 1
ATOM 1425 C C . THR A 1 172 ? -18.331 5.022 15.034 1.00 93.06 172 THR A C 1
ATOM 1427 O O . THR A 1 172 ? -17.855 5.523 16.057 1.00 93.06 172 THR A O 1
ATOM 1430 N N . SER A 1 173 ? -19.052 3.899 15.080 1.00 90.00 173 SER A N 1
ATOM 1431 C CA . SER A 1 173 ? -19.306 3.162 16.323 1.00 90.00 173 SER A CA 1
ATOM 1432 C C . SER A 1 173 ? -18.012 2.613 16.925 1.00 90.00 173 SER A C 1
ATOM 1434 O O . SER A 1 173 ? -17.786 2.753 18.128 1.00 90.00 173 SER A O 1
ATOM 1436 N N . ILE A 1 174 ? -17.122 2.072 16.091 1.00 90.69 174 ILE A N 1
ATOM 1437 C CA . ILE A 1 174 ? -15.792 1.625 16.514 1.00 90.69 174 ILE A CA 1
ATOM 1438 C C . ILE A 1 174 ? -14.966 2.789 17.067 1.00 90.69 174 ILE A C 1
ATOM 1440 O O . ILE A 1 174 ? -14.362 2.661 18.131 1.00 90.69 174 ILE A O 1
ATOM 1444 N N . MET A 1 175 ? -14.956 3.941 16.396 1.00 9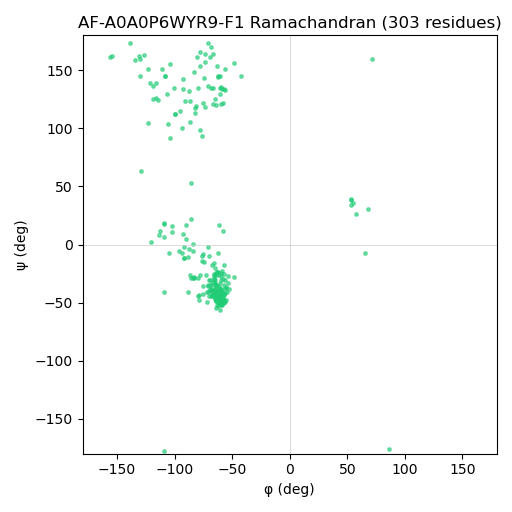4.00 175 MET A N 1
ATOM 1445 C CA . MET A 1 175 ? -14.225 5.108 16.891 1.00 94.00 175 MET A CA 1
ATOM 1446 C C . MET A 1 175 ? -14.731 5.553 18.261 1.00 94.00 175 MET A C 1
ATOM 1448 O O . MET A 1 175 ? -13.929 5.817 19.151 1.00 94.00 175 MET A O 1
ATOM 1452 N N . ASN A 1 176 ? -16.042 5.538 18.501 1.00 93.81 176 ASN A N 1
ATOM 1453 C CA . ASN A 1 176 ? -16.567 5.816 19.839 1.00 93.81 176 ASN A CA 1
ATOM 1454 C C . ASN A 1 176 ? -16.046 4.825 20.896 1.00 93.81 176 ASN A C 1
ATOM 1456 O O . ASN A 1 176 ? -15.709 5.246 22.004 1.00 93.81 176 ASN A O 1
ATOM 1460 N N . ILE A 1 177 ? -15.914 3.541 20.548 1.00 92.12 177 ILE A N 1
ATOM 1461 C CA . ILE A 1 177 ? -15.330 2.518 21.428 1.00 92.12 177 ILE A CA 1
ATOM 1462 C C . ILE A 1 177 ? -13.855 2.830 21.740 1.00 92.12 177 ILE A C 1
ATOM 1464 O O . ILE A 1 177 ? -13.450 2.726 22.900 1.00 92.12 177 ILE A O 1
ATOM 1468 N N . ILE A 1 178 ? -13.064 3.273 20.753 1.00 94.50 178 ILE A N 1
ATOM 1469 C CA . ILE A 1 178 ? -11.655 3.678 20.946 1.00 94.50 178 ILE A CA 1
ATOM 1470 C C . ILE A 1 178 ? -11.549 4.757 22.030 1.00 94.50 178 ILE A C 1
ATOM 1472 O O . ILE A 1 178 ? -10.757 4.629 22.965 1.00 94.50 178 ILE A O 1
ATOM 1476 N N . TYR A 1 179 ? -12.386 5.795 21.959 1.00 95.38 179 TYR 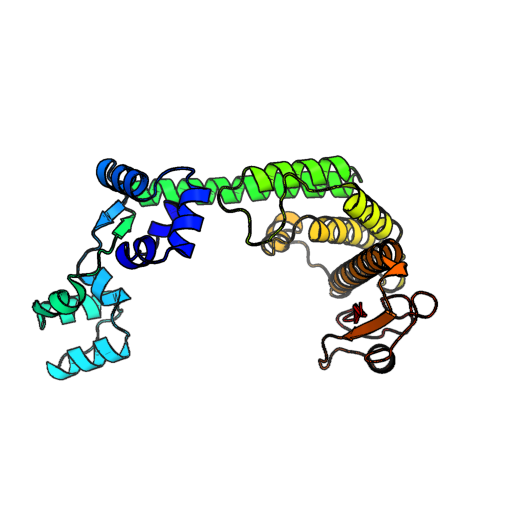A N 1
ATOM 1477 C CA . TYR A 1 179 ? -12.332 6.907 22.915 1.00 95.38 179 TYR A CA 1
ATOM 1478 C C . TYR A 1 179 ? -12.894 6.581 24.302 1.00 95.38 179 TYR A C 1
ATOM 1480 O O . TYR A 1 179 ? -12.634 7.327 25.245 1.00 95.38 179 TYR A O 1
ATOM 1488 N N . GLN A 1 180 ? -13.643 5.487 24.441 1.00 93.25 180 GLN A N 1
ATOM 1489 C CA . GLN A 1 180 ? -14.162 5.003 25.724 1.00 93.25 180 GLN A CA 1
ATOM 1490 C C . GLN A 1 180 ? -13.236 3.990 26.403 1.00 93.25 180 GLN A C 1
ATOM 1492 O O . GLN A 1 180 ? -13.444 3.655 27.568 1.00 93.25 180 GLN A O 1
ATOM 1497 N N . ARG A 1 181 ? -12.222 3.489 25.692 1.00 90.38 181 ARG A N 1
ATOM 1498 C CA . ARG A 1 181 ? -11.322 2.465 26.214 1.00 90.38 181 ARG A CA 1
ATOM 1499 C C . ARG A 1 181 ? -10.479 2.998 27.369 1.00 90.38 181 ARG A C 1
ATOM 1501 O O . ARG A 1 181 ? -9.889 4.076 27.273 1.00 90.38 181 ARG A O 1
ATOM 1508 N N . ASP A 1 182 ? -10.386 2.196 28.425 1.00 90.69 182 ASP A N 1
ATOM 1509 C CA . ASP A 1 182 ? -9.447 2.414 29.520 1.00 90.69 182 ASP A CA 1
ATOM 1510 C C . ASP A 1 182 ? -8.024 2.032 29.083 1.00 90.69 182 ASP A C 1
ATOM 1512 O O . ASP A 1 182 ? -7.763 0.901 28.659 1.00 90.69 182 ASP A O 1
ATOM 1516 N N . LEU A 1 183 ? -7.113 2.999 29.173 1.00 91.19 183 LEU A N 1
ATOM 1517 C CA . LEU A 1 183 ? -5.703 2.872 28.807 1.00 91.19 183 LEU A CA 1
ATOM 1518 C C . LEU A 1 183 ? -4.772 2.982 30.028 1.00 91.19 183 LEU A C 1
ATOM 1520 O O . LEU A 1 183 ? -3.551 2.999 29.872 1.00 91.19 183 LEU A O 1
ATOM 1524 N N . SER A 1 184 ? -5.321 3.002 31.248 1.00 90.25 184 SER A N 1
ATOM 1525 C CA . SER A 1 184 ? -4.557 3.171 32.493 1.00 90.25 184 SER A CA 1
ATOM 1526 C C . SER A 1 184 ? -3.439 2.137 32.676 1.00 90.25 184 SER A C 1
ATOM 1528 O O . SER A 1 184 ? -2.384 2.454 33.223 1.00 90.25 184 SER A O 1
ATOM 1530 N N . LYS A 1 185 ? -3.610 0.919 32.143 1.00 87.50 185 LYS A N 1
ATOM 1531 C CA . LYS A 1 185 ? -2.612 -0.162 32.218 1.00 87.50 185 LYS A CA 1
ATOM 1532 C C . LYS A 1 185 ? -1.303 0.101 31.457 1.00 87.50 185 LYS A C 1
ATOM 1534 O O . LYS A 1 185 ? -0.334 -0.617 31.683 1.00 87.50 185 LYS A O 1
ATOM 1539 N N . TYR A 1 186 ? -1.270 1.080 30.550 1.00 88.38 186 TYR A N 1
ATOM 1540 C CA . TYR A 1 186 ? -0.073 1.424 29.770 1.00 88.38 186 TYR A CA 1
ATOM 1541 C C . TYR A 1 186 ? 0.782 2.513 30.431 1.00 88.38 186 TYR A C 1
ATOM 1543 O O . TYR A 1 186 ? 1.841 2.848 29.904 1.00 88.38 186 TYR A O 1
ATOM 1551 N N . SER A 1 187 ? 0.349 3.060 31.576 1.00 92.31 187 SER A N 1
ATOM 1552 C CA . SER A 1 187 ? 1.072 4.113 32.309 1.00 92.31 187 SER A CA 1
ATOM 1553 C C . SER A 1 187 ? 1.425 5.328 31.436 1.00 92.31 187 SER A C 1
ATOM 1555 O O . SER A 1 187 ? 2.514 5.889 31.551 1.00 92.31 187 SER A O 1
ATOM 1557 N N . LEU A 1 188 ? 0.519 5.708 30.533 1.00 93.00 188 LEU A N 1
ATOM 1558 C CA . LEU A 1 188 ? 0.683 6.860 29.646 1.00 93.00 188 LEU A CA 1
ATOM 1559 C C . LEU A 1 188 ? 0.410 8.172 30.390 1.00 93.00 188 LEU A C 1
ATOM 1561 O O . LEU A 1 188 ? -0.358 8.209 31.356 1.00 93.00 188 LEU A O 1
ATOM 1565 N N . THR A 1 189 ? 1.010 9.267 29.918 1.00 94.44 189 THR A N 1
ATOM 1566 C CA . THR A 1 189 ? 0.556 10.612 30.298 1.00 94.44 189 THR A CA 1
ATOM 1567 C C . THR A 1 189 ? -0.840 10.870 29.721 1.00 94.44 189 THR A C 1
ATOM 1569 O O . THR A 1 189 ? -1.286 10.159 28.821 1.00 94.44 189 THR A O 1
ATOM 1572 N N . LYS A 1 190 ? -1.558 11.889 30.210 1.00 94.56 190 LYS A N 1
ATOM 1573 C CA . LYS A 1 190 ? -2.891 12.213 29.664 1.00 94.56 190 LYS A CA 1
ATOM 1574 C C . LYS A 1 190 ? -2.810 12.655 28.204 1.00 94.56 190 LYS A C 1
ATOM 1576 O O . LYS A 1 190 ? -3.706 12.355 27.418 1.00 94.56 190 LYS A O 1
ATOM 1581 N N . GLU A 1 191 ? -1.747 13.372 27.867 1.00 93.25 191 GLU A N 1
ATOM 1582 C CA . GLU A 1 191 ? -1.430 13.817 26.518 1.00 93.25 191 GLU A CA 1
ATOM 1583 C C . GLU A 1 191 ? -1.158 12.615 25.602 1.00 93.25 191 GLU A C 1
ATOM 1585 O O . GLU A 1 191 ? -1.794 12.503 24.554 1.00 93.25 191 GLU A O 1
ATOM 1590 N N . ASP A 1 192 ? -0.313 11.672 26.033 1.00 93.06 192 ASP A N 1
ATOM 1591 C CA . ASP A 1 192 ? -0.026 10.443 25.276 1.00 93.06 192 ASP A CA 1
ATOM 1592 C C . ASP A 1 192 ? -1.259 9.541 25.153 1.00 93.06 192 ASP A C 1
ATOM 1594 O O . ASP A 1 192 ? -1.458 8.887 24.133 1.00 93.06 192 ASP A O 1
ATOM 1598 N N . GLU A 1 193 ? -2.114 9.503 26.176 1.00 95.12 193 GLU A N 1
ATOM 1599 C CA . GLU A 1 193 ? -3.364 8.743 26.162 1.00 95.12 193 GLU A CA 1
ATOM 1600 C C . GLU A 1 193 ? -4.357 9.312 25.138 1.00 95.12 193 GLU A C 1
ATOM 1602 O O . GLU A 1 193 ? -5.004 8.562 24.402 1.00 95.12 193 GLU A O 1
ATOM 1607 N N . ALA A 1 194 ? -4.483 10.641 25.070 1.00 94.75 194 ALA A N 1
ATOM 1608 C CA . ALA A 1 194 ? -5.292 11.308 24.056 1.00 94.75 194 ALA A CA 1
ATOM 1609 C C . ALA A 1 194 ? -4.722 11.066 22.651 1.00 94.75 194 ALA A C 1
ATOM 1611 O O . ALA A 1 194 ? -5.459 10.637 21.762 1.00 94.75 194 ALA A O 1
ATOM 1612 N N . LEU A 1 195 ? -3.410 11.245 22.481 1.00 93.56 195 LEU A N 1
ATOM 1613 C CA . LEU A 1 195 ? -2.729 11.014 21.210 1.00 93.56 195 LEU A CA 1
ATOM 1614 C C . LEU A 1 19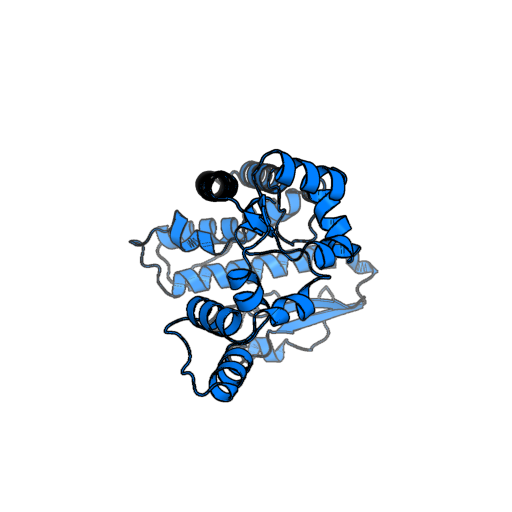5 ? -2.840 9.551 20.756 1.00 93.56 195 LEU A C 1
ATOM 1616 O O . LEU A 1 195 ? -3.067 9.296 19.578 1.00 93.56 195 LEU A O 1
ATOM 1620 N N . SER A 1 196 ? -2.748 8.589 21.677 1.00 94.00 196 SER A N 1
ATOM 1621 C CA . SER A 1 196 ? -2.899 7.159 21.382 1.00 94.00 196 SER A CA 1
ATOM 1622 C C . SER A 1 196 ? -4.292 6.839 20.838 1.00 94.00 196 SER A C 1
ATOM 1624 O O . SER A 1 196 ? -4.425 6.094 19.863 1.00 94.00 196 SER A O 1
ATOM 1626 N N . ARG A 1 197 ? -5.344 7.448 21.403 1.00 95.75 197 ARG A N 1
ATOM 1627 C CA . ARG A 1 197 ? -6.716 7.311 20.886 1.00 95.75 197 ARG A CA 1
ATOM 1628 C C . ARG A 1 197 ? -6.865 7.922 19.501 1.00 95.75 197 ARG A C 1
ATOM 1630 O O . ARG A 1 197 ? -7.419 7.263 18.623 1.00 95.75 197 ARG A O 1
ATOM 1637 N N . ASP A 1 198 ? -6.358 9.138 19.312 1.00 94.88 198 ASP A N 1
ATOM 1638 C CA . ASP A 1 198 ? -6.406 9.839 18.026 1.00 94.88 198 ASP A CA 1
ATOM 1639 C C . ASP A 1 198 ? -5.682 9.028 16.943 1.00 94.88 198 ASP A C 1
ATOM 1641 O O . ASP A 1 198 ? -6.227 8.797 15.863 1.00 94.88 198 ASP A O 1
ATOM 1645 N N . PHE A 1 199 ? -4.491 8.521 17.263 1.00 92.69 199 PHE A N 1
ATOM 1646 C CA . PHE A 1 199 ? -3.690 7.698 16.367 1.00 92.69 199 PHE A CA 1
ATOM 1647 C C . PHE A 1 199 ? -4.374 6.364 16.060 1.00 92.69 199 PHE A C 1
ATOM 1649 O O . PHE A 1 199 ? -4.512 6.001 14.899 1.00 92.69 199 PHE A O 1
ATOM 1656 N N . THR A 1 200 ? -4.908 5.673 17.071 1.00 92.94 200 THR A N 1
ATOM 1657 C CA . THR A 1 200 ? -5.655 4.421 16.867 1.00 92.94 200 THR A CA 1
ATOM 1658 C C . THR A 1 200 ? -6.871 4.626 15.960 1.00 92.94 200 THR A C 1
ATOM 1660 O O . THR A 1 200 ? -7.086 3.854 15.025 1.00 92.94 200 THR A O 1
ATOM 1663 N N . ALA A 1 201 ? -7.678 5.657 16.227 1.00 94.31 201 ALA A N 1
ATOM 1664 C CA . ALA A 1 201 ? -8.855 5.963 15.421 1.00 94.31 201 ALA A CA 1
ATOM 1665 C C . ALA A 1 201 ? -8.463 6.327 13.988 1.00 94.31 201 ALA A C 1
ATOM 1667 O O . ALA A 1 201 ? -9.083 5.839 13.045 1.00 94.31 201 ALA A O 1
ATOM 1668 N N . TYR A 1 202 ? -7.389 7.095 13.815 1.00 92.44 202 TYR A N 1
ATOM 1669 C CA . TYR A 1 202 ? -6.842 7.386 12.502 1.00 92.44 202 TYR A CA 1
ATOM 1670 C C . TYR A 1 202 ? -6.381 6.118 11.764 1.00 92.44 202 TYR A C 1
ATOM 1672 O O . TYR A 1 202 ? -6.821 5.898 10.639 1.00 92.44 202 TYR A O 1
ATOM 1680 N N . SER A 1 203 ? -5.575 5.249 12.383 1.00 88.62 203 SER A N 1
ATOM 1681 C CA . SER A 1 203 ? -5.055 4.020 11.753 1.00 88.62 203 SER A CA 1
ATOM 1682 C C . SER A 1 203 ? -6.151 3.021 11.367 1.00 88.62 203 SER A C 1
ATOM 1684 O O . SER A 1 203 ? -5.956 2.183 10.485 1.00 88.62 203 SER A O 1
ATOM 1686 N N . MET A 1 204 ? -7.312 3.083 12.025 1.00 87.44 204 MET A N 1
ATOM 1687 C CA . MET A 1 204 ? -8.484 2.293 11.640 1.00 87.44 204 MET A CA 1
ATOM 1688 C C . MET A 1 204 ? -9.120 2.793 10.337 1.00 87.44 204 MET A C 1
ATOM 1690 O O . MET A 1 204 ? -9.580 1.972 9.546 1.00 87.44 204 MET A O 1
ATOM 1694 N N . ILE A 1 205 ? -9.106 4.109 10.103 1.00 85.81 205 ILE A N 1
ATOM 1695 C CA . ILE A 1 205 ? -9.606 4.755 8.880 1.00 85.81 205 ILE A CA 1
ATOM 1696 C C . ILE A 1 205 ? -8.574 4.623 7.753 1.00 85.81 205 ILE A C 1
ATOM 1698 O O . ILE A 1 205 ? -8.893 4.243 6.631 1.00 85.81 205 ILE A O 1
ATOM 1702 N N . PHE A 1 206 ? -7.316 4.937 8.052 1.00 80.19 206 PHE A N 1
ATOM 1703 C CA . PHE A 1 206 ? -6.266 5.144 7.068 1.00 80.19 206 PHE A CA 1
ATOM 1704 C C . PHE A 1 206 ? -5.104 4.187 7.353 1.00 80.19 206 PHE A C 1
ATOM 1706 O O . PHE A 1 206 ? -4.332 4.374 8.289 1.00 80.19 206 PHE A O 1
ATOM 1713 N N . LYS A 1 207 ? -4.992 3.128 6.545 1.00 72.12 207 LYS A N 1
ATOM 1714 C CA . LYS A 1 207 ? -3.997 2.050 6.711 1.00 72.12 207 LYS A CA 1
ATOM 1715 C C . LYS A 1 207 ? -2.638 2.359 6.063 1.00 72.12 207 LYS A C 1
ATOM 1717 O O . LYS A 1 207 ? -1.917 1.433 5.708 1.00 72.12 207 LYS A O 1
ATOM 1722 N N . ASP A 1 208 ? -2.326 3.630 5.832 1.00 68.31 208 ASP A N 1
ATOM 1723 C CA . ASP A 1 208 ? -1.087 4.016 5.155 1.00 68.31 208 ASP A CA 1
ATOM 1724 C C . ASP A 1 208 ? 0.080 4.040 6.149 1.00 68.31 208 ASP A C 1
ATOM 1726 O O . ASP A 1 208 ? 0.085 4.819 7.103 1.00 68.31 208 ASP A O 1
ATOM 1730 N N . GLU A 1 209 ? 1.070 3.178 5.915 1.00 60.78 209 GLU A N 1
ATOM 1731 C CA . GLU A 1 209 ? 2.290 3.063 6.722 1.00 60.78 209 GLU A CA 1
ATOM 1732 C C . GLU A 1 209 ? 3.124 4.357 6.700 1.00 60.78 209 GLU A C 1
ATOM 1734 O O . GLU A 1 209 ? 3.844 4.640 7.653 1.00 60.78 209 GLU A O 1
ATOM 1739 N N . ALA A 1 210 ? 2.975 5.205 5.672 1.00 59.97 210 ALA A N 1
ATOM 1740 C CA . ALA A 1 210 ? 3.687 6.484 5.572 1.00 59.97 210 ALA A CA 1
ATOM 1741 C C . ALA A 1 210 ? 3.198 7.558 6.571 1.00 59.97 210 ALA A C 1
ATOM 1743 O O . ALA A 1 210 ? 3.709 8.685 6.589 1.00 59.97 210 ALA A O 1
ATOM 1744 N N . PHE A 1 211 ? 2.183 7.246 7.380 1.00 66.25 211 PHE A N 1
ATOM 1745 C CA . PHE A 1 211 ? 1.561 8.197 8.291 1.00 66.25 211 PHE A CA 1
ATOM 1746 C C . PHE A 1 211 ? 2.396 8.519 9.539 1.00 66.25 211 PHE A C 1
ATOM 1748 O O . PHE A 1 211 ? 2.382 9.672 9.983 1.00 66.25 211 PHE A O 1
ATOM 1755 N N . GLU A 1 212 ? 3.130 7.542 10.088 1.00 66.50 212 GLU A N 1
ATOM 1756 C CA . GLU A 1 212 ? 3.946 7.737 11.301 1.00 66.50 212 GLU A CA 1
ATOM 1757 C C . GLU A 1 212 ? 4.973 8.857 11.096 1.00 66.50 212 GLU A C 1
ATOM 1759 O O . GLU A 1 212 ? 4.977 9.838 11.841 1.00 66.50 212 GLU A O 1
ATOM 1764 N N . ASP A 1 213 ? 5.722 8.797 9.994 1.00 66.88 213 ASP A N 1
ATOM 1765 C CA . ASP A 1 213 ? 6.711 9.817 9.620 1.00 66.88 213 ASP A CA 1
ATOM 1766 C C . ASP A 1 213 ? 6.086 11.199 9.341 1.00 66.88 213 ASP A C 1
ATOM 1768 O O . ASP A 1 213 ? 6.743 12.237 9.436 1.00 66.88 213 ASP A O 1
ATOM 1772 N N . THR A 1 214 ? 4.802 11.220 8.979 1.00 67.69 214 THR A N 1
ATOM 1773 C CA . THR A 1 214 ? 4.099 12.385 8.429 1.00 67.69 214 THR A CA 1
ATOM 1774 C C . THR A 1 214 ? 3.476 13.277 9.505 1.00 67.69 214 THR A C 1
ATOM 1776 O O . THR A 1 214 ? 3.522 14.506 9.373 1.00 67.69 214 THR A O 1
ATOM 1779 N N . ILE A 1 215 ? 2.871 12.692 10.546 1.00 71.31 215 ILE A N 1
ATOM 1780 C CA . ILE A 1 215 ? 2.091 13.444 11.551 1.00 71.31 215 ILE A CA 1
ATOM 1781 C C . ILE A 1 215 ? 2.774 13.528 12.904 1.00 71.31 215 ILE A C 1
ATOM 1783 O O . ILE A 1 215 ? 2.743 14.592 13.522 1.00 71.31 215 ILE A O 1
ATOM 1787 N N . ILE A 1 216 ? 3.387 12.439 13.360 1.00 72.19 216 ILE A N 1
ATOM 1788 C CA . ILE A 1 216 ? 4.132 12.442 14.622 1.00 72.19 216 ILE A CA 1
ATOM 1789 C C . ILE A 1 216 ? 5.398 13.298 14.448 1.00 72.19 216 ILE A C 1
ATOM 1791 O O . ILE A 1 216 ? 5.803 14.010 15.362 1.00 72.19 216 ILE A O 1
ATOM 1795 N N . GLY A 1 217 ? 5.943 13.343 13.228 1.00 68.00 217 GLY A N 1
ATOM 1796 C CA . GLY A 1 217 ? 7.149 14.095 12.912 1.00 68.00 217 GLY A CA 1
ATOM 1797 C C . GLY A 1 217 ? 8.394 13.443 13.525 1.00 68.00 217 GLY A C 1
ATOM 1798 O O . GLY A 1 217 ? 8.301 12.663 14.472 1.00 68.00 217 GLY A O 1
ATOM 1799 N N . PRO A 1 218 ? 9.591 13.756 13.008 1.00 70.88 218 PRO A N 1
ATOM 1800 C CA . PRO A 1 218 ? 10.821 13.076 13.419 1.00 70.88 218 PRO A CA 1
ATOM 1801 C C . PRO A 1 218 ? 11.235 13.366 14.872 1.00 70.88 218 PRO A C 1
ATOM 1803 O O . PRO A 1 218 ? 12.048 12.637 15.433 1.00 70.88 218 PRO A O 1
ATOM 1806 N N . ASP A 1 219 ? 10.691 14.424 15.479 1.00 70.12 219 ASP A N 1
ATOM 1807 C CA . ASP A 1 219 ? 11.113 14.917 16.794 1.00 70.12 219 ASP A CA 1
ATOM 1808 C C . ASP A 1 219 ? 10.313 14.324 17.965 1.00 70.12 219 ASP A C 1
ATOM 1810 O O . ASP A 1 219 ? 10.700 14.493 19.126 1.00 70.12 219 ASP A O 1
ATOM 1814 N N . ILE A 1 220 ? 9.201 13.631 17.700 1.00 72.81 220 ILE A N 1
ATOM 1815 C CA . ILE A 1 220 ? 8.401 13.002 18.754 1.00 72.81 220 ILE A CA 1
ATOM 1816 C C . ILE A 1 220 ? 8.856 11.549 18.916 1.00 72.81 220 ILE A C 1
ATOM 1818 O O . ILE A 1 220 ? 8.457 10.649 18.182 1.00 72.81 220 ILE A O 1
ATOM 1822 N N . SER A 1 221 ? 9.684 11.315 19.933 1.00 77.00 221 SER A N 1
ATOM 1823 C CA . SER A 1 221 ? 10.021 9.962 20.379 1.00 77.00 221 SER A CA 1
ATOM 1824 C C . SER A 1 221 ? 8.875 9.397 21.217 1.00 77.00 221 SER A C 1
ATOM 1826 O O . SER A 1 221 ? 8.732 9.713 22.400 1.00 77.00 221 SER A O 1
ATOM 1828 N N . LEU A 1 222 ? 8.030 8.579 20.590 1.00 84.38 222 LEU A N 1
ATOM 1829 C CA . LEU A 1 222 ? 6.986 7.830 21.282 1.00 84.38 222 LEU A CA 1
ATOM 1830 C C . LEU A 1 222 ? 7.593 6.587 21.936 1.00 84.38 222 LEU A C 1
ATOM 1832 O O . LEU A 1 222 ? 8.388 5.868 21.332 1.00 84.38 222 LEU A O 1
ATOM 1836 N N . ASN A 1 223 ? 7.227 6.333 23.191 1.00 87.75 223 ASN A N 1
ATOM 1837 C CA . ASN A 1 223 ? 7.729 5.173 23.923 1.00 87.75 223 ASN A CA 1
ATOM 1838 C C . ASN A 1 223 ? 7.016 3.874 23.499 1.00 87.75 223 ASN A C 1
ATOM 1840 O O . ASN A 1 223 ? 5.950 3.885 22.886 1.00 87.75 223 ASN A O 1
ATOM 1844 N N . GLU A 1 224 ? 7.585 2.731 23.875 1.00 88.25 224 GLU A N 1
ATOM 1845 C CA . GLU A 1 224 ? 7.030 1.407 23.564 1.00 88.25 224 GLU A CA 1
ATOM 1846 C C . GLU A 1 224 ? 5.593 1.213 24.087 1.00 88.25 224 GLU A C 1
ATOM 1848 O O . GLU A 1 224 ? 4.757 0.605 23.414 1.00 88.25 224 GLU A O 1
ATOM 1853 N N . ASN A 1 225 ? 5.260 1.789 25.250 1.00 89.75 225 ASN A N 1
ATOM 1854 C CA . ASN A 1 225 ? 3.910 1.703 25.812 1.00 89.75 225 ASN A CA 1
ATOM 1855 C C . ASN A 1 225 ? 2.870 2.413 24.934 1.00 89.75 225 ASN A C 1
ATOM 1857 O O . ASN A 1 225 ? 1.735 1.936 24.851 1.00 89.75 225 ASN A O 1
ATOM 1861 N N . PHE A 1 226 ? 3.239 3.504 24.253 1.00 91.75 226 PHE A N 1
ATOM 1862 C CA . PHE A 1 226 ? 2.369 4.176 23.289 1.00 91.75 226 PHE A CA 1
ATOM 1863 C C . PHE A 1 226 ? 2.000 3.223 22.148 1.00 91.75 226 PHE A C 1
ATOM 1865 O O . PHE A 1 226 ? 0.819 2.928 21.957 1.00 91.75 226 PHE A O 1
ATOM 1872 N N . TYR A 1 227 ? 2.993 2.664 21.450 1.00 87.62 227 TYR A N 1
ATOM 1873 C CA . TYR A 1 227 ? 2.756 1.755 20.321 1.00 87.62 227 TYR A CA 1
ATOM 1874 C C . TYR A 1 227 ? 1.992 0.496 20.739 1.00 87.62 227 TYR A C 1
ATOM 1876 O O . TYR A 1 227 ? 1.088 0.036 20.029 1.00 87.62 227 TYR A O 1
ATOM 1884 N N . ARG A 1 228 ? 2.290 -0.031 21.932 1.00 85.50 228 ARG A N 1
ATOM 1885 C CA . ARG A 1 228 ? 1.553 -1.157 22.508 1.00 85.50 228 ARG A CA 1
ATOM 1886 C C . ARG A 1 228 ? 0.089 -0.799 22.759 1.00 85.50 228 ARG A C 1
ATOM 1888 O O . ARG A 1 228 ? -0.790 -1.587 22.415 1.00 85.50 228 ARG A O 1
ATOM 1895 N N . SER A 1 229 ? -0.185 0.391 23.298 1.00 90.81 229 SER A N 1
ATOM 1896 C CA . SER A 1 229 ? -1.554 0.862 23.537 1.00 90.81 229 SER A CA 1
ATOM 1897 C C . SER A 1 229 ? -2.360 1.008 22.244 1.00 90.81 229 SER A C 1
ATOM 1899 O O . SER A 1 229 ? -3.520 0.588 22.207 1.00 90.81 229 SER A O 1
ATOM 1901 N N . VAL A 1 230 ? -1.737 1.513 21.174 1.00 90.50 230 VAL A N 1
ATOM 1902 C CA . VAL A 1 230 ? -2.351 1.637 19.845 1.00 90.50 230 VAL A CA 1
ATOM 1903 C C . VAL A 1 230 ? -2.683 0.256 19.286 1.00 90.50 230 VAL A C 1
ATOM 1905 O O . VAL A 1 230 ? -3.841 -0.039 18.985 1.00 90.50 230 VAL A O 1
ATOM 1908 N N . THR A 1 231 ? -1.688 -0.630 19.219 1.00 85.69 231 THR A N 1
ATOM 1909 C CA . THR A 1 231 ? -1.831 -1.976 18.638 1.00 85.69 231 THR A CA 1
ATOM 1910 C C . THR A 1 231 ? -2.893 -2.803 19.368 1.00 85.69 231 THR A C 1
ATOM 1912 O O . THR A 1 231 ? -3.745 -3.448 18.743 1.00 85.69 231 THR A O 1
ATOM 1915 N N . ASP A 1 232 ? -2.904 -2.743 20.700 1.00 86.88 232 ASP A N 1
ATOM 1916 C CA . ASP A 1 232 ? -3.909 -3.412 21.526 1.00 86.88 232 ASP A CA 1
ATOM 1917 C C . ASP A 1 232 ? -5.315 -2.857 21.322 1.00 86.88 232 ASP A C 1
ATOM 1919 O O . ASP A 1 232 ? -6.298 -3.606 21.350 1.00 86.88 232 ASP A O 1
ATOM 1923 N N . THR A 1 233 ? -5.428 -1.540 21.168 1.00 89.75 233 THR A N 1
ATOM 1924 C CA . THR A 1 233 ? -6.718 -0.878 20.978 1.00 89.75 233 THR A CA 1
ATOM 1925 C C . THR A 1 233 ? -7.283 -1.181 19.596 1.00 89.75 233 THR A C 1
ATOM 1927 O O . THR A 1 233 ? -8.464 -1.514 19.503 1.00 89.75 233 THR A O 1
ATOM 1930 N N . ILE A 1 234 ? -6.451 -1.186 18.551 1.00 88.38 234 ILE A N 1
ATOM 1931 C CA . ILE A 1 234 ? -6.832 -1.633 17.202 1.00 88.38 234 ILE A CA 1
ATOM 1932 C C . ILE A 1 234 ? -7.343 -3.076 17.247 1.00 88.38 234 ILE A C 1
ATOM 1934 O O . ILE A 1 234 ? -8.427 -3.368 16.739 1.00 88.38 234 ILE A O 1
ATOM 1938 N N . SER A 1 235 ? -6.598 -3.974 17.894 1.00 85.00 235 SER A N 1
ATOM 1939 C CA . SER A 1 235 ? -6.952 -5.397 17.973 1.00 85.00 235 SER A CA 1
ATOM 1940 C C . SER A 1 235 ? -8.264 -5.624 18.728 1.00 85.00 235 SER A C 1
ATOM 1942 O O . SER A 1 235 ? -9.123 -6.373 18.265 1.00 85.00 235 SER A O 1
ATOM 1944 N N . PHE A 1 236 ? -8.476 -4.908 19.838 1.00 86.88 236 PHE A N 1
ATOM 1945 C CA . PHE A 1 236 ? -9.763 -4.896 20.541 1.00 86.88 236 PHE A CA 1
ATOM 1946 C C . PHE A 1 236 ? -10.907 -4.435 19.647 1.00 86.88 236 PHE A C 1
ATOM 1948 O O . PHE A 1 236 ? -11.934 -5.099 19.564 1.00 86.88 236 PHE A O 1
ATOM 1955 N N . CYS A 1 237 ? -10.730 -3.307 18.965 1.00 87.50 237 CYS A N 1
ATOM 1956 C CA . CYS A 1 237 ? -11.771 -2.715 18.138 1.00 87.50 237 CYS A CA 1
ATOM 1957 C C . CYS A 1 237 ? -12.169 -3.625 16.974 1.00 87.50 237 CYS A C 1
ATOM 1959 O O . CYS A 1 237 ? -13.359 -3.807 16.722 1.00 87.50 237 CYS A O 1
ATOM 1961 N N . ARG A 1 238 ? -11.191 -4.265 16.325 1.00 85.69 238 ARG A N 1
ATOM 1962 C CA . ARG A 1 238 ? -11.438 -5.276 15.286 1.00 85.69 238 ARG A CA 1
ATOM 1963 C C . ARG A 1 238 ? -12.218 -6.469 15.827 1.00 85.69 238 ARG A C 1
ATOM 1965 O O . ARG A 1 238 ? -13.169 -6.912 15.192 1.00 85.69 238 ARG A O 1
ATOM 1972 N N . ALA A 1 239 ? -11.875 -6.953 17.016 1.00 85.69 239 ALA A N 1
ATOM 1973 C CA . ALA A 1 239 ? -12.609 -8.059 17.612 1.00 85.69 239 ALA A CA 1
ATOM 1974 C C . ALA A 1 239 ? -14.043 -7.672 18.015 1.00 85.69 239 ALA A C 1
ATOM 1976 O O . ALA A 1 239 ? -14.968 -8.457 17.813 1.00 85.69 239 ALA A O 1
ATOM 1977 N N . GLN A 1 240 ? -14.256 -6.453 18.526 1.00 83.88 240 GLN A N 1
ATOM 1978 C CA . GLN A 1 240 ? -15.600 -5.934 18.813 1.00 83.88 240 GLN A CA 1
ATOM 1979 C C . GLN A 1 240 ? -16.440 -5.802 17.537 1.00 83.88 240 GLN A C 1
ATOM 1981 O O . GLN A 1 240 ? -17.614 -6.181 17.535 1.00 83.88 240 GLN A O 1
ATOM 1986 N N . TYR A 1 241 ? -15.834 -5.331 16.445 1.00 85.44 241 TYR A N 1
ATOM 1987 C CA . TYR A 1 241 ? -16.465 -5.273 15.128 1.00 85.44 241 TYR A CA 1
ATOM 1988 C C . TYR A 1 241 ? -16.886 -6.660 14.636 1.00 85.44 241 TYR A C 1
ATOM 1990 O O . TYR A 1 241 ? -18.057 -6.877 14.318 1.00 85.44 241 TYR A O 1
ATOM 1998 N N . GLU A 1 242 ? -15.965 -7.628 14.645 1.00 86.94 242 GLU A N 1
ATOM 1999 C CA . GLU A 1 242 ? -16.279 -8.996 14.229 1.00 86.94 242 GLU A CA 1
ATOM 2000 C C . GLU A 1 242 ? -17.358 -9.617 15.115 1.00 86.94 242 GLU A C 1
ATOM 2002 O O . GLU A 1 242 ? -18.299 -10.220 14.606 1.00 86.94 242 GLU A O 1
ATOM 2007 N N . MET A 1 243 ? -17.321 -9.395 16.430 1.00 86.19 243 MET A N 1
ATOM 2008 C CA . MET A 1 243 ? -18.386 -9.856 17.322 1.00 86.19 243 MET A CA 1
ATOM 2009 C C . MET A 1 243 ? -19.737 -9.221 17.017 1.00 86.19 243 MET A C 1
ATOM 2011 O O . MET A 1 243 ? -20.759 -9.912 17.063 1.00 86.19 243 MET A O 1
ATOM 2015 N N . HIS A 1 244 ? -19.772 -7.926 16.703 1.00 84.44 244 HIS A N 1
ATOM 2016 C CA . HIS A 1 244 ? -20.999 -7.257 16.286 1.00 84.44 244 HIS A CA 1
ATOM 2017 C C . HIS A 1 244 ? -21.557 -7.887 15.001 1.00 84.44 244 HIS A C 1
ATOM 2019 O O . HIS A 1 244 ? -22.734 -8.259 14.956 1.00 84.44 244 HIS A O 1
ATOM 2025 N N . ARG A 1 245 ? -20.696 -8.111 14.001 1.00 86.56 245 ARG A N 1
ATOM 2026 C CA . ARG A 1 245 ? -21.051 -8.780 12.742 1.00 86.56 245 ARG A CA 1
ATOM 2027 C C . ARG A 1 245 ? -21.557 -10.205 12.978 1.00 86.56 245 ARG A C 1
ATOM 2029 O O . ARG A 1 245 ? -22.608 -10.579 12.472 1.00 86.56 245 ARG A O 1
ATOM 2036 N N . ILE A 1 246 ? -20.868 -10.996 13.794 1.00 88.62 246 ILE A N 1
ATOM 2037 C CA . ILE A 1 246 ? -21.266 -12.370 14.135 1.00 88.62 246 ILE A CA 1
ATOM 2038 C C . ILE A 1 246 ? -22.631 -12.387 14.838 1.00 88.62 246 ILE A C 1
ATOM 2040 O O . ILE A 1 246 ? -23.483 -13.225 14.530 1.00 88.62 246 ILE A O 1
ATOM 2044 N N . ARG A 1 247 ? -22.885 -11.433 15.744 1.00 87.31 247 ARG A N 1
ATOM 2045 C CA . ARG A 1 247 ? -24.178 -11.281 16.432 1.00 87.31 247 ARG A CA 1
ATOM 2046 C C . ARG A 1 247 ? -25.318 -10.933 15.478 1.00 87.31 247 ARG A C 1
ATOM 2048 O O . ARG A 1 247 ? -26.424 -11.438 15.692 1.00 87.31 247 ARG A O 1
ATOM 2055 N N . SER A 1 248 ? -25.074 -10.152 14.425 1.00 85.50 248 SER A N 1
ATOM 2056 C CA . SER A 1 248 ? -26.111 -9.817 13.438 1.00 85.50 248 SER A CA 1
ATOM 2057 C C . SER A 1 248 ? -26.511 -11.020 12.568 1.00 85.50 248 SER A C 1
ATOM 2059 O O . SER A 1 248 ? -27.684 -11.164 12.220 1.00 85.50 248 SER A O 1
ATOM 2061 N N . ILE A 1 249 ? -25.588 -11.957 12.316 1.00 89.06 249 ILE A N 1
ATOM 2062 C CA . ILE A 1 249 ? -25.838 -13.187 11.539 1.00 89.06 249 ILE A CA 1
ATOM 2063 C C . ILE A 1 249 ? -26.002 -14.451 12.396 1.00 89.06 249 ILE A C 1
ATOM 2065 O O . ILE A 1 249 ? -25.971 -15.560 11.864 1.00 89.06 249 ILE A O 1
ATOM 2069 N N . LYS A 1 250 ? -26.230 -14.312 13.708 1.00 89.69 250 LYS A N 1
ATOM 2070 C CA . LYS A 1 250 ? -26.195 -15.412 14.696 1.00 89.69 250 LYS A CA 1
ATOM 2071 C C . LYS A 1 250 ? -26.986 -16.676 14.330 1.00 89.69 250 LYS A C 1
ATOM 2073 O O . LYS A 1 250 ? -26.622 -17.758 14.764 1.00 89.69 250 LYS A O 1
ATOM 2078 N N . LYS A 1 251 ? -28.059 -16.559 13.536 1.00 91.25 251 LYS A N 1
ATOM 2079 C CA . LYS A 1 251 ? -28.875 -17.701 13.071 1.00 91.25 251 LYS A CA 1
ATOM 2080 C C . LYS A 1 251 ? -28.123 -18.668 12.149 1.00 91.25 251 LYS A C 1
ATOM 2082 O O . LYS A 1 251 ? -28.570 -19.795 11.980 1.00 91.25 251 LYS A O 1
ATOM 2087 N N . TYR A 1 252 ? -27.026 -18.219 11.546 1.00 92.75 252 TYR A N 1
ATOM 2088 C CA . TYR A 1 252 ? -26.196 -19.007 10.638 1.00 92.75 252 TYR A CA 1
ATOM 2089 C C . TYR A 1 252 ? -24.885 -19.460 11.284 1.00 92.75 252 TYR A C 1
ATOM 2091 O O . TYR A 1 252 ? -24.158 -20.232 10.683 1.00 92.75 252 TYR A O 1
ATOM 2099 N N . VAL A 1 253 ? -24.567 -18.997 12.493 1.00 92.69 253 VAL A N 1
ATOM 2100 C CA . VAL A 1 253 ? -23.285 -19.284 13.146 1.00 92.69 253 VAL A CA 1
ATOM 2101 C C . VAL A 1 253 ? -23.458 -20.486 14.068 1.00 92.69 253 VAL A C 1
ATOM 2103 O O . VAL A 1 253 ? -24.198 -20.411 15.049 1.00 92.69 253 VAL A O 1
ATOM 2106 N N . ARG A 1 254 ? -22.776 -21.596 13.766 1.00 92.69 254 ARG A N 1
ATOM 2107 C CA . ARG A 1 254 ? -22.832 -22.831 14.571 1.00 92.69 254 ARG A CA 1
ATOM 2108 C C . ARG A 1 254 ? -21.945 -22.733 15.802 1.00 92.69 254 ARG A C 1
ATOM 2110 O O . ARG A 1 254 ? -22.346 -23.120 16.897 1.00 92.69 254 ARG A O 1
ATOM 2117 N N . SER A 1 255 ? -20.741 -22.211 15.607 1.00 94.81 255 SER A N 1
ATOM 2118 C CA . SER A 1 255 ? -19.733 -22.042 16.647 1.00 94.81 255 SER A CA 1
ATOM 2119 C C . SER A 1 255 ? -18.784 -20.912 16.280 1.00 94.81 255 SER A C 1
ATOM 2121 O O . SER A 1 255 ? -18.692 -20.507 15.123 1.00 94.81 255 SER A O 1
ATOM 2123 N N . ILE A 1 256 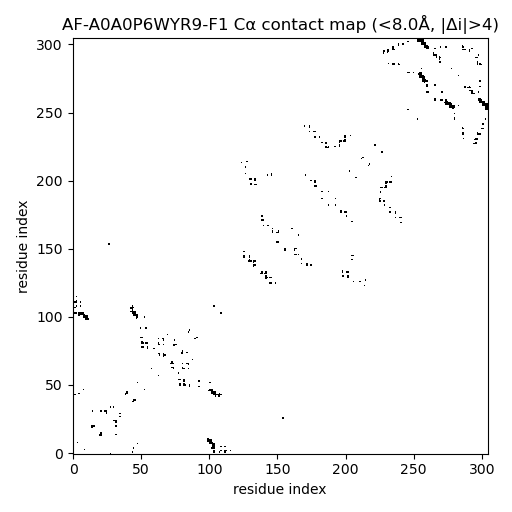? -18.068 -20.409 17.273 1.00 95.06 256 ILE A N 1
ATOM 2124 C CA . ILE A 1 256 ? -17.043 -19.388 17.105 1.00 95.06 256 ILE A CA 1
ATOM 2125 C C . ILE A 1 256 ? -15.731 -19.948 17.635 1.00 95.06 256 ILE A C 1
ATOM 2127 O O . ILE A 1 256 ? -15.720 -20.610 18.671 1.00 95.06 256 ILE A O 1
ATOM 2131 N N . GLN A 1 257 ? -14.636 -19.687 16.941 1.00 94.69 257 GLN A N 1
ATOM 2132 C CA . GLN A 1 257 ? -13.300 -20.075 17.358 1.00 94.69 257 GLN A CA 1
ATOM 2133 C C . GLN A 1 257 ? -12.462 -18.821 17.597 1.00 94.69 257 GLN A C 1
ATOM 2135 O O . GLN A 1 257 ? -12.551 -17.851 16.841 1.00 94.69 257 GLN A O 1
ATOM 2140 N N . VAL A 1 258 ? -11.665 -18.837 18.664 1.00 93.75 258 VAL A N 1
ATOM 2141 C CA . VAL A 1 258 ? -10.596 -17.853 18.842 1.00 93.75 258 VAL A CA 1
ATOM 2142 C C . VAL A 1 258 ? -9.366 -18.391 18.124 1.00 93.75 258 VAL A C 1
ATOM 2144 O O . VAL A 1 258 ? -8.905 -19.499 18.407 1.00 93.75 258 VAL A O 1
ATOM 2147 N N . GLU A 1 259 ? -8.845 -17.610 17.191 1.00 93.25 259 GLU A N 1
ATOM 2148 C CA . GLU A 1 259 ? -7.594 -17.886 16.493 1.00 93.25 259 GLU A CA 1
ATOM 2149 C C . GLU A 1 259 ? -6.496 -16.983 17.041 1.00 93.25 259 GLU A C 1
ATOM 2151 O O . GLU A 1 259 ? -6.762 -15.902 17.570 1.00 93.25 259 GLU A O 1
ATOM 2156 N N . THR A 1 260 ? -5.244 -17.410 16.911 1.00 91.88 260 THR A N 1
ATOM 2157 C CA . THR A 1 260 ? -4.091 -16.577 17.258 1.00 91.88 260 THR A CA 1
ATOM 2158 C C . THR A 1 260 ? -3.079 -16.589 16.127 1.00 91.88 260 THR A C 1
ATOM 2160 O O . THR A 1 260 ? -3.086 -17.496 15.299 1.00 91.88 260 THR A O 1
ATOM 2163 N N . ALA A 1 261 ? -2.164 -15.620 16.116 1.00 88.69 261 ALA A N 1
ATOM 2164 C CA . ALA A 1 261 ? -1.061 -15.579 15.153 1.00 88.69 261 ALA A CA 1
ATOM 2165 C C . ALA A 1 261 ? -0.090 -16.783 15.238 1.00 88.69 261 ALA A C 1
ATOM 2167 O O . ALA A 1 261 ? 0.789 -16.907 14.390 1.00 88.69 261 ALA A O 1
ATOM 2168 N N . ASN A 1 262 ? -0.238 -17.666 16.240 1.00 89.06 262 ASN A N 1
ATOM 2169 C CA . ASN A 1 262 ? 0.552 -18.890 16.427 1.00 89.06 262 ASN A CA 1
ATOM 2170 C C . ASN A 1 262 ? 2.079 -18.674 16.429 1.00 89.06 262 ASN A C 1
ATOM 2172 O O . ASN A 1 262 ? 2.846 -19.536 16.007 1.00 89.06 262 ASN A O 1
ATOM 2176 N N . ASP A 1 263 ? 2.527 -17.536 16.955 1.00 91.25 263 ASP A N 1
ATOM 2177 C CA . ASP A 1 263 ? 3.941 -17.197 17.109 1.00 91.25 263 ASP A CA 1
ATOM 2178 C C . ASP A 1 263 ? 4.399 -17.205 18.579 1.00 91.25 263 ASP A C 1
ATOM 2180 O O . ASP A 1 263 ? 3.654 -17.521 19.516 1.00 91.25 263 ASP A O 1
ATOM 2184 N N . ASN A 1 264 ? 5.670 -16.854 18.786 1.00 92.38 264 ASN A N 1
ATOM 2185 C CA . ASN A 1 264 ? 6.305 -16.830 20.104 1.00 92.38 264 ASN A CA 1
ATOM 2186 C C . ASN A 1 264 ? 5.786 -15.711 21.019 1.00 92.38 264 ASN A C 1
ATOM 2188 O O . ASN A 1 264 ? 6.085 -15.726 22.210 1.00 92.38 264 ASN A O 1
ATOM 2192 N N . TYR A 1 265 ? 4.988 -14.778 20.497 1.00 89.94 265 TYR A N 1
ATOM 2193 C CA . TYR A 1 265 ? 4.440 -13.664 21.259 1.00 89.94 265 TYR A CA 1
ATOM 2194 C C . TYR A 1 265 ? 3.018 -13.934 21.768 1.00 89.94 265 TYR A C 1
ATOM 2196 O O . TYR A 1 265 ? 2.470 -13.136 22.534 1.00 89.94 265 TYR A O 1
ATOM 2204 N N . VAL A 1 266 ? 2.399 -15.058 21.390 1.00 91.38 266 VAL A N 1
ATOM 2205 C CA . VAL A 1 266 ? 1.099 -15.470 21.934 1.00 91.38 266 VAL A CA 1
ATOM 2206 C C . VAL A 1 266 ? 1.276 -15.976 23.371 1.00 91.38 266 VAL A C 1
ATOM 2208 O O . VAL A 1 266 ? 1.957 -16.976 23.620 1.00 91.38 266 VAL A O 1
ATOM 2211 N N . CYS A 1 267 ? 0.637 -15.302 24.332 1.00 92.56 267 CYS A N 1
ATOM 2212 C CA . CYS A 1 267 ? 0.751 -15.657 25.745 1.00 92.56 267 CYS A CA 1
ATOM 2213 C C . CYS A 1 267 ? -0.025 -16.946 26.105 1.00 92.56 267 CYS A C 1
ATOM 2215 O O . CYS A 1 267 ? -0.913 -17.365 25.354 1.00 92.56 267 CYS A O 1
ATOM 2217 N N . PRO A 1 268 ? 0.251 -17.572 27.269 1.00 94.56 268 PRO A N 1
ATOM 2218 C CA . PRO A 1 268 ? -0.425 -18.802 27.688 1.00 94.56 268 PRO A CA 1
ATOM 2219 C C . PRO A 1 268 ? -1.954 -18.692 27.766 1.00 94.56 268 PRO A C 1
ATOM 2221 O O . PRO A 1 268 ? -2.642 -19.627 27.367 1.00 94.56 268 PRO A O 1
ATOM 2224 N N . ALA A 1 269 ? -2.494 -17.556 28.224 1.00 93.62 269 ALA A N 1
ATOM 2225 C CA . ALA A 1 269 ? -3.942 -17.336 28.287 1.00 93.62 269 ALA A CA 1
ATOM 2226 C C . ALA A 1 269 ? -4.580 -17.357 26.888 1.00 93.62 269 ALA A C 1
ATOM 2228 O O . ALA A 1 269 ? -5.565 -18.059 26.661 1.00 93.62 269 ALA A O 1
ATOM 2229 N N . CYS A 1 270 ? -3.962 -16.665 25.926 1.00 93.56 270 CYS A N 1
ATOM 2230 C CA . CYS A 1 270 ? -4.398 -16.661 24.532 1.00 93.56 270 CYS A CA 1
ATOM 2231 C C . CYS A 1 270 ? -4.297 -18.047 23.892 1.00 93.56 270 CYS A C 1
ATOM 2233 O O . CYS A 1 270 ? -5.257 -18.486 23.268 1.00 93.56 270 CYS A O 1
ATOM 2235 N N . LYS A 1 271 ? -3.197 -18.780 24.113 1.00 94.56 271 LYS A N 1
ATOM 2236 C CA . LYS A 1 271 ? -3.049 -20.173 23.646 1.00 94.56 271 LYS A CA 1
ATOM 2237 C C . LYS A 1 271 ? -4.109 -21.100 24.238 1.00 94.56 271 LYS A C 1
ATOM 2239 O O . LYS A 1 271 ? -4.605 -21.978 23.549 1.00 94.56 271 LYS A O 1
ATOM 2244 N N . ALA A 1 272 ? -4.472 -20.903 25.505 1.00 94.12 272 ALA A N 1
ATOM 2245 C CA . ALA A 1 272 ? -5.489 -21.713 26.166 1.00 94.12 272 ALA A CA 1
ATOM 2246 C C . ALA A 1 272 ? -6.914 -21.411 25.678 1.00 94.12 272 ALA A C 1
ATOM 2248 O O . ALA A 1 272 ? -7.786 -22.271 25.812 1.00 94.12 272 ALA A O 1
ATOM 2249 N N . ALA A 1 273 ? -7.178 -20.201 25.183 1.00 93.44 273 ALA A N 1
ATOM 2250 C CA . ALA A 1 273 ? -8.448 -19.847 24.550 1.00 93.44 273 ALA A CA 1
ATOM 2251 C C . ALA A 1 273 ? -8.491 -20.241 23.067 1.00 93.44 273 ALA A C 1
ATOM 2253 O O . ALA A 1 273 ? -9.565 -20.532 22.542 1.00 93.44 273 ALA A O 1
ATOM 2254 N N . ALA A 1 274 ? -7.329 -20.264 22.412 1.00 93.31 274 ALA A N 1
ATOM 2255 C CA . ALA A 1 274 ? -7.188 -20.667 21.026 1.00 93.31 274 ALA A CA 1
ATOM 2256 C C . ALA A 1 274 ? -7.740 -22.077 20.791 1.00 93.31 274 ALA A C 1
ATOM 2258 O O . ALA A 1 274 ? -7.743 -22.925 21.685 1.00 93.31 274 ALA A O 1
ATOM 2259 N N . GLU A 1 275 ? -8.218 -22.311 19.572 1.00 83.62 275 GLU A N 1
ATOM 2260 C CA . GLU A 1 275 ? -8.673 -23.613 19.067 1.00 83.62 275 GLU A CA 1
ATOM 2261 C C . GLU A 1 275 ? -9.920 -24.204 19.752 1.00 83.62 275 GLU A C 1
ATOM 2263 O O . GLU A 1 275 ? -10.497 -25.169 19.250 1.00 83.62 275 GLU A O 1
ATOM 2268 N N . LYS A 1 276 ? -10.411 -23.596 20.837 1.00 94.44 276 LYS A N 1
ATOM 2269 C CA . LYS A 1 276 ? -11.682 -23.958 21.468 1.00 94.44 276 LYS A CA 1
ATOM 2270 C C . LYS A 1 276 ? -12.866 -23.459 20.646 1.00 94.44 276 LYS A C 1
ATOM 2272 O O . LYS A 1 276 ? -12.854 -22.357 20.102 1.00 94.44 276 LYS A O 1
ATOM 2277 N N . LEU A 1 277 ? -13.920 -24.272 20.619 1.00 95.81 277 LEU A N 1
ATOM 2278 C CA . LEU A 1 277 ? -15.205 -23.902 20.041 1.00 95.81 277 LEU A CA 1
ATOM 2279 C C . LEU A 1 277 ? -16.101 -23.291 21.118 1.00 95.81 277 LEU A C 1
ATOM 2281 O O . LEU A 1 277 ? -16.397 -23.915 22.137 1.00 95.81 277 LEU A O 1
ATOM 2285 N N . TYR A 1 278 ? -16.552 -22.074 20.860 1.00 95.81 278 TYR A N 1
ATOM 2286 C CA . TYR A 1 278 ? -17.434 -21.300 21.714 1.00 95.81 278 TYR A CA 1
ATOM 2287 C C . TYR A 1 278 ? -18.812 -21.160 21.076 1.00 95.81 278 TYR A C 1
ATOM 2289 O O . TYR A 1 278 ? -18.969 -21.107 19.855 1.00 95.81 278 TYR A O 1
ATOM 2297 N N . THR A 1 279 ? -19.832 -21.040 21.919 1.00 94.00 279 THR A N 1
ATOM 2298 C CA . THR A 1 279 ? -21.113 -20.474 21.494 1.00 94.00 279 THR A CA 1
ATOM 2299 C C . THR A 1 279 ? -21.017 -18.950 21.495 1.00 94.00 279 THR A C 1
ATOM 2301 O O . THR A 1 279 ? -20.180 -18.370 22.187 1.00 94.00 279 THR A O 1
ATOM 2304 N N . ILE A 1 280 ? -21.927 -18.280 20.788 1.00 90.12 280 ILE A N 1
ATOM 2305 C CA . ILE A 1 280 ? -21.971 -16.810 20.749 1.00 90.12 280 ILE A CA 1
ATOM 2306 C C . ILE A 1 280 ? -22.117 -16.145 22.125 1.00 90.12 280 ILE A C 1
ATOM 2308 O O . ILE A 1 280 ? -21.687 -15.010 22.309 1.00 90.12 280 ILE A O 1
ATOM 2312 N N . ASN A 1 281 ? -22.697 -16.860 23.092 1.00 89.75 281 ASN A N 1
ATOM 2313 C CA . ASN A 1 281 ? -22.908 -16.369 24.453 1.00 89.75 281 ASN A CA 1
ATOM 2314 C C . ASN A 1 281 ? -21.779 -16.760 25.419 1.00 89.75 281 ASN A C 1
ATOM 2316 O O . ASN A 1 281 ? -21.806 -16.335 26.568 1.00 89.75 281 ASN A O 1
ATOM 2320 N N . SER A 1 282 ? -20.831 -17.599 24.992 1.00 92.69 282 SER A N 1
ATOM 2321 C CA . SER A 1 282 ? -19.781 -18.153 25.857 1.00 92.69 282 SER A CA 1
ATOM 2322 C C . SER A 1 282 ? -18.365 -17.804 25.403 1.00 92.69 282 SER A C 1
ATOM 2324 O O . SER A 1 282 ? -17.413 -18.308 25.992 1.00 92.69 282 SER A O 1
ATOM 2326 N N . ILE A 1 283 ? -18.213 -17.028 24.328 1.00 90.88 283 ILE A N 1
ATOM 2327 C CA . ILE A 1 283 ? -16.905 -16.586 23.848 1.00 90.88 283 ILE A CA 1
ATOM 2328 C C . ILE A 1 283 ? -16.306 -15.557 24.820 1.00 90.88 283 ILE A C 1
ATOM 2330 O O . ILE A 1 283 ? -17.044 -14.684 25.284 1.00 90.88 283 ILE A O 1
ATOM 2334 N N . PRO A 1 284 ? -15.007 -15.652 25.161 1.00 88.06 284 PRO A N 1
ATOM 2335 C CA . PRO A 1 284 ? -14.348 -14.619 25.950 1.00 88.06 284 PRO A CA 1
ATOM 2336 C C . PRO A 1 284 ? -14.320 -13.286 25.198 1.00 88.06 284 PRO A C 1
ATOM 2338 O O . PRO A 1 284 ? -14.294 -13.250 23.966 1.00 88.06 284 PRO A O 1
ATOM 2341 N N . ASP A 1 285 ? -14.259 -12.188 25.947 1.00 82.69 285 ASP A N 1
ATOM 2342 C CA . ASP A 1 285 ? -13.932 -10.892 25.365 1.00 82.69 285 ASP A CA 1
ATOM 2343 C C . ASP A 1 285 ? -12.519 -10.934 24.767 1.00 82.69 285 ASP A C 1
ATOM 2345 O O . ASP A 1 285 ? -11.617 -11.586 25.296 1.00 82.69 285 ASP A O 1
ATOM 2349 N N . ILE A 1 286 ? -12.327 -10.239 23.645 1.00 84.50 286 ILE A N 1
ATOM 2350 C CA . ILE A 1 286 ? -11.025 -10.081 22.997 1.00 84.50 286 ILE A CA 1
ATOM 2351 C C . ILE A 1 286 ? -10.643 -8.597 23.033 1.00 84.50 286 ILE A C 1
ATOM 2353 O O . ILE A 1 286 ? -11.432 -7.786 22.543 1.00 84.50 286 ILE A O 1
ATOM 2357 N N . PRO A 1 287 ? -9.452 -8.226 23.560 1.00 82.69 287 PRO A N 1
ATOM 2358 C CA . PRO A 1 287 ? -8.428 -9.092 24.132 1.00 82.69 287 PRO A CA 1
ATOM 2359 C C . PRO A 1 287 ? -8.909 -9.851 25.357 1.00 82.69 287 PRO A C 1
ATOM 2361 O O . PRO A 1 287 ? -9.659 -9.309 26.162 1.00 82.69 287 PRO A O 1
ATOM 2364 N N . ILE A 1 288 ? -8.409 -11.078 25.496 1.00 87.19 288 ILE A N 1
ATOM 2365 C CA . ILE A 1 288 ? -8.624 -11.903 26.685 1.00 87.19 288 ILE A CA 1
ATOM 2366 C C . ILE A 1 288 ? -8.140 -11.112 27.896 1.00 87.19 288 ILE A C 1
ATOM 2368 O O . ILE A 1 288 ? -7.050 -10.536 27.857 1.00 87.19 288 ILE A O 1
ATOM 2372 N N . THR A 1 289 ? -8.947 -11.072 28.953 1.00 84.25 289 THR A N 1
ATOM 2373 C CA . THR A 1 289 ? -8.687 -10.278 30.161 1.00 84.25 289 THR A CA 1
ATOM 2374 C C . THR A 1 289 ? -7.296 -10.549 30.740 1.00 84.25 289 THR A C 1
ATOM 2376 O O . THR A 1 289 ? -6.594 -9.622 31.135 1.00 84.25 289 THR A O 1
ATOM 2379 N N . GLU A 1 290 ? -6.853 -11.807 30.709 1.00 88.19 290 GLU A N 1
ATOM 2380 C CA . GLU A 1 290 ? -5.546 -12.268 31.188 1.00 88.19 290 GLU A CA 1
ATOM 2381 C C . GLU A 1 290 ? -4.450 -12.249 30.103 1.00 88.19 290 GLU A C 1
ATOM 2383 O O . GLU A 1 29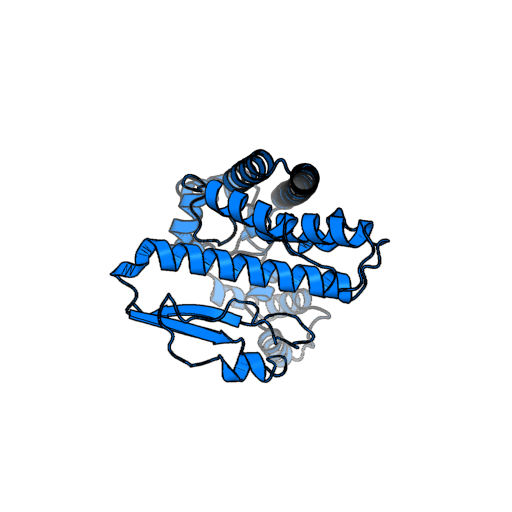0 ? -3.417 -12.911 30.237 1.00 88.19 290 GLU A O 1
ATOM 2388 N N . CYS A 1 291 ? -4.651 -11.531 28.994 1.00 86.00 291 CYS A N 1
ATOM 2389 C CA . CYS A 1 291 ? -3.636 -11.398 27.953 1.00 86.00 291 CYS A CA 1
ATOM 2390 C C . CYS A 1 291 ? -2.404 -10.661 28.497 1.00 86.00 291 CYS A C 1
ATOM 2392 O O . CYS A 1 291 ? -2.470 -9.494 28.881 1.00 86.00 291 CYS A O 1
ATOM 2394 N N . THR A 1 292 ? -1.257 -11.338 28.464 1.00 88.56 292 THR A N 1
ATOM 2395 C CA . THR A 1 292 ? 0.045 -10.818 28.906 1.00 88.56 292 THR A CA 1
ATOM 2396 C C . THR A 1 292 ? 1.034 -10.633 27.755 1.00 88.56 292 THR A C 1
ATOM 2398 O O . THR A 1 292 ? 2.217 -10.421 27.998 1.00 88.56 292 THR A O 1
ATOM 2401 N N . SER A 1 293 ? 0.578 -10.714 26.500 1.00 86.56 293 SER A N 1
ATOM 2402 C CA . SER A 1 293 ? 1.457 -10.570 25.333 1.00 86.56 293 SER A CA 1
ATOM 2403 C C . SER A 1 293 ? 2.140 -9.200 25.309 1.00 86.56 293 SER A C 1
ATOM 2405 O O . SER A 1 293 ? 1.479 -8.166 25.435 1.00 86.56 293 SER A O 1
ATOM 2407 N N . GLU A 1 294 ? 3.462 -9.196 25.141 1.00 82.69 294 GLU A N 1
ATOM 2408 C CA . GLU A 1 294 ? 4.301 -7.988 25.122 1.00 82.69 294 GLU A CA 1
ATOM 2409 C C . GLU A 1 294 ? 4.019 -7.104 23.904 1.00 82.69 294 GLU A C 1
ATOM 2411 O O . GLU A 1 294 ? 4.009 -5.885 24.015 1.00 82.69 294 GLU A O 1
ATOM 2416 N N . VAL A 1 295 ? 3.663 -7.719 22.777 1.00 80.81 295 VAL A N 1
ATOM 2417 C CA . VAL A 1 295 ? 3.347 -7.034 21.510 1.00 80.81 295 VAL A CA 1
ATOM 2418 C C . VAL A 1 295 ? 1.853 -6.732 21.348 1.00 80.81 295 VAL A C 1
ATOM 2420 O O . VAL A 1 295 ? 1.399 -6.356 20.269 1.00 80.81 295 VAL A O 1
ATOM 2423 N N . GLY A 1 296 ? 1.078 -6.939 22.412 1.00 80.12 296 GLY A N 1
ATOM 2424 C CA . GLY A 1 296 ? -0.363 -6.745 22.424 1.00 80.12 296 GLY A CA 1
ATOM 2425 C C . GLY A 1 296 ? -1.184 -7.953 21.961 1.00 80.12 296 GLY A C 1
ATOM 2426 O O . GLY A 1 296 ? -0.681 -9.053 21.743 1.00 80.12 296 GLY A O 1
ATOM 2427 N N . CYS A 1 297 ? -2.499 -7.786 21.877 1.00 84.56 297 CYS A N 1
ATOM 2428 C CA . CYS A 1 297 ? -3.434 -8.853 21.565 1.00 84.56 297 CYS A CA 1
ATOM 2429 C C . CYS A 1 297 ? -3.251 -9.354 20.131 1.00 84.56 297 CYS A C 1
ATOM 2431 O O . CYS A 1 297 ? -3.435 -8.616 19.172 1.00 84.56 297 CYS A O 1
ATOM 2433 N N . ARG A 1 298 ? -2.959 -10.649 20.000 1.00 87.94 298 ARG A N 1
ATOM 2434 C CA . ARG A 1 298 ? -2.793 -11.346 18.713 1.00 87.94 298 ARG A CA 1
ATOM 2435 C C . ARG A 1 298 ? -3.937 -12.317 18.416 1.00 87.94 298 ARG A C 1
ATOM 2437 O O . ARG A 1 298 ? -3.751 -13.262 17.653 1.00 87.94 298 ARG A O 1
ATOM 2444 N N . CYS A 1 299 ? -5.066 -12.151 19.104 1.00 89.56 299 CYS A N 1
ATOM 2445 C CA . CYS A 1 299 ? -6.234 -13.012 18.951 1.00 89.56 299 CYS A CA 1
ATOM 2446 C C . CYS A 1 299 ? -7.188 -12.428 17.912 1.00 89.56 299 CYS A C 1
ATOM 2448 O O . CYS A 1 299 ? -7.400 -11.217 17.878 1.00 89.56 299 CYS A O 1
ATOM 2450 N N . ASN A 1 300 ? -7.803 -13.299 17.125 1.00 89.75 300 ASN A N 1
ATOM 2451 C CA . ASN A 1 300 ? -8.909 -12.965 16.243 1.00 89.75 300 ASN A CA 1
ATOM 2452 C C . ASN A 1 300 ? -10.090 -13.902 16.516 1.00 89.75 300 ASN A C 1
ATOM 2454 O O . ASN A 1 300 ? -9.940 -14.948 17.149 1.00 89.75 300 ASN A O 1
ATOM 2458 N N . ILE A 1 301 ? -11.271 -13.512 16.057 1.00 90.94 301 ILE A N 1
ATOM 2459 C CA . ILE A 1 301 ? -12.503 -14.272 16.221 1.00 90.94 301 ILE A CA 1
ATOM 2460 C C . ILE A 1 301 ? -12.969 -14.722 14.843 1.00 90.94 301 ILE A C 1
ATOM 2462 O O . ILE A 1 301 ? -13.187 -13.898 13.957 1.00 90.94 301 ILE A O 1
ATOM 2466 N N . HIS A 1 302 ? -13.162 -16.027 14.680 1.00 89.56 302 HIS A N 1
ATOM 2467 C CA . HIS A 1 302 ? -13.635 -16.621 13.439 1.00 89.56 302 HIS A CA 1
ATOM 2468 C C . HIS A 1 302 ? -14.964 -17.348 13.663 1.00 89.56 302 HIS A C 1
ATOM 2470 O O . HIS A 1 302 ? -15.082 -18.209 14.536 1.00 89.56 302 HIS A O 1
ATOM 2476 N N . ALA A 1 303 ? -15.991 -16.994 12.887 1.00 90.81 303 ALA A N 1
ATOM 2477 C CA . ALA A 1 303 ? -17.278 -17.680 12.927 1.00 90.81 303 ALA A CA 1
ATOM 2478 C C . ALA A 1 303 ? -17.299 -18.873 11.973 1.00 90.81 303 ALA A C 1
ATOM 2480 O O . ALA A 1 303 ? -16.983 -18.740 10.794 1.00 90.81 303 ALA A O 1
ATOM 2481 N N . LEU A 1 304 ? -17.764 -20.010 12.480 1.00 89.44 304 LEU A N 1
ATOM 2482 C CA . LEU A 1 304 ? -17.974 -21.234 11.719 1.00 89.44 304 LEU A CA 1
ATOM 2483 C C . LEU A 1 304 ? -19.467 -21.340 11.374 1.00 89.44 304 LEU A C 1
ATOM 2485 O O . LEU A 1 304 ? -20.315 -21.480 12.265 1.00 89.44 304 LEU A O 1
ATOM 2489 N N . VAL A 1 305 ? -19.773 -21.211 10.080 1.00 84.69 305 VAL A N 1
ATOM 2490 C CA . VAL A 1 305 ? -21.127 -21.204 9.485 1.00 84.69 305 VAL A CA 1
ATOM 2491 C C . VAL A 1 305 ? -21.535 -22.605 9.021 1.00 84.69 305 VAL A C 1
ATOM 2493 O O . VAL A 1 305 ? -20.682 -23.308 8.443 1.00 84.69 305 VAL A O 1
#

Radius of gyration: 26.45 Å; Cα contacts (8 Å, |Δi|>4): 328; chains: 1; bounding box: 66×41×66 Å

Mean predicted aligned error: 6.22 Å

Secondary structure (DSSP, 8-state):
-GGGGGS-EEHHHHHH-HHHHHHHHHHHTS-HHHHHHHHHHTTSEEEPPHHHHHHHHS-HHHHHHHHHHTT-PPPSSHHHHHHHHHHH-GGGGGGGTT--EEEE-HHHHHHHHHHHHHHHHHHHHHHHHHHHHHHTT-HHHHHHHHHHHHHH-SS--S----TTS--HHHHHHHHHHHHH---GGG---HHHHHHHHHHHHHHHH---TTHIIIII-TT----HHHHHHHHHHHHHHHHHHHHHHHHHTGGG--EEEEEE--STT--HHHHHHTT-EE-TTTPPPSS-TT---TT---EEEEEE-

Organism: NCBI:txid229920